Protein AF-A0A166E2S8-F1 (afdb_monomer_lite)

Foldseek 3Di:
DQLDAPVCVVVVLCVVCQPVNDQKDKDKAFALLLLVLVFDPPDPDTDACQQCCNPDRGHDNDNSGNDHDHLVRVVVVQVVSCVQRAWDKDKAEAAQDPDQRPVRCNVRSHHRMIMMMIGHHPCTPDRDDDDPDPDPDDCPDDDDDDQDPLAVPAAPLQVLVVLLVVVCVVVVHPDDDLVRSCPDPVSCSNGNVDSVSNVVSVD

InterPro domains:
  IPR026610 3'-RNA ribose 2'-O-methyltransferase, Hen1 [PTHR21404] (1-171)
  IPR029063 S-adenosyl-L-methionine-dependent methyltransferase superfamily [G3DSA:3.40.50.150] (1-146)

Sequence (203 aa):
IEHLEPDTLPLFAPILLGYYRPRLLLLTTPNYTYNQRFTPPHLPSPSGIPDPTKRTNRMFRHPDHKFEWTEEEWRDWCTSSAKEWGYEVDVGGVGKCVEVDEWGRDEHIGYASQTALFRLTSSPPPFTPPSRPNHSHTLLAHHIHTPHPSSRNPRPAQEILEGVRKQMKLWNVAEMTVQEVWAQHEISILCGGNVVALLDAIH

Radius of gyration: 23.91 Å; chains: 1; bounding box: 60×44×57 Å

pLDDT: mean 91.13, std 9.19, range [55.5, 98.69]

Secondary structure (DSSP, 8-state):
-TTS-TTTHHHHHIIIIIII--SEEEEEEE-GGGGGGGS-TT-SS-SSEE-TT-SSS-EES-TT-S----HHHHHHHHHHHHHHHTEEEEEEEE---SSPPTTS-HHHH--SEEEEEEEE-SSPPP--PPP--------------PPPTTTT-PPPHHHHHHHHHHHHHHHT-S---HHHHHT-HHHHHHTTT-HHHHHHHH-

Structure (mmCIF, N/CA/C/O backbone):
data_AF-A0A166E2S8-F1
#
_entry.id   AF-A0A166E2S8-F1
#
loop_
_atom_site.group_PDB
_atom_site.id
_atom_site.type_symbol
_atom_site.label_atom_id
_atom_site.label_alt_id
_atom_site.label_comp_id
_atom_site.label_asym_id
_atom_site.label_entity_id
_atom_site.label_seq_id
_atom_site.pdbx_PDB_ins_code
_atom_site.Cartn_x
_atom_site.Cartn_y
_atom_site.Cartn_z
_atom_site.occupancy
_atom_site.B_iso_or_equiv
_atom_site.auth_seq_id
_atom_site.auth_comp_id
_atom_site.auth_asym_id
_atom_site.auth_atom_id
_atom_site.pdbx_PDB_model_num
ATOM 1 N N . ILE A 1 1 ? -0.674 1.517 -0.288 1.00 96.94 1 ILE A N 1
ATOM 2 C CA . ILE A 1 1 ? -1.618 2.668 -0.399 1.00 96.94 1 ILE A CA 1
ATOM 3 C C . ILE A 1 1 ? -1.073 3.947 0.268 1.00 96.94 1 ILE A C 1
ATOM 5 O O . ILE A 1 1 ? -1.385 5.041 -0.178 1.00 96.94 1 ILE A O 1
ATOM 9 N N . GLU A 1 2 ? -0.215 3.817 1.276 1.00 97.38 2 GLU A N 1
ATOM 10 C CA . GLU A 1 2 ? 0.468 4.830 2.094 1.00 97.38 2 GLU A CA 1
ATOM 11 C C . GLU A 1 2 ? 1.278 5.907 1.351 1.00 97.38 2 GLU A C 1
ATOM 13 O O . GLU A 1 2 ? 1.586 6.948 1.927 1.00 97.38 2 GLU A O 1
ATOM 18 N N . HIS A 1 3 ? 1.619 5.690 0.080 1.00 97.38 3 HIS A N 1
ATOM 19 C CA . HIS A 1 3 ? 2.341 6.663 -0.751 1.00 97.38 3 HIS A CA 1
ATOM 20 C C . HIS A 1 3 ? 1.415 7.648 -1.480 1.00 97.38 3 HIS A C 1
ATOM 22 O O . HIS A 1 3 ? 1.892 8.562 -2.148 1.00 97.38 3 HIS A O 1
ATOM 28 N N . LEU A 1 4 ? 0.095 7.457 -1.399 1.00 96.62 4 LEU A N 1
ATOM 29 C CA . LEU A 1 4 ? -0.859 8.339 -2.063 1.00 96.62 4 LEU A CA 1
ATOM 30 C C . LEU A 1 4 ? -0.957 9.678 -1.341 1.00 96.62 4 LEU A C 1
ATOM 32 O O . LEU A 1 4 ? -1.144 9.725 -0.126 1.00 96.62 4 LEU A O 1
ATOM 36 N N . GLU A 1 5 ? -0.906 10.759 -2.115 1.00 94.00 5 GLU A N 1
ATOM 37 C CA . GLU A 1 5 ? -1.122 12.105 -1.592 1.00 94.00 5 GLU A CA 1
ATOM 38 C C . GLU A 1 5 ? -2.510 12.240 -0.940 1.00 94.00 5 GLU A C 1
ATOM 40 O O . GLU A 1 5 ? -3.461 11.582 -1.387 1.00 94.00 5 GLU A O 1
ATOM 45 N N . PRO A 1 6 ? -2.674 13.120 0.068 1.00 89.50 6 PRO A N 1
ATOM 46 C CA . PRO A 1 6 ? -3.946 13.314 0.764 1.00 89.50 6 PRO A CA 1
ATOM 47 C C . PRO A 1 6 ? -5.136 13.600 -0.157 1.00 89.50 6 PRO A C 1
ATOM 49 O O . PRO A 1 6 ? -6.221 13.087 0.097 1.00 89.50 6 PRO A O 1
ATOM 52 N N . ASP A 1 7 ? -4.928 14.343 -1.246 1.00 90.75 7 ASP A N 1
ATOM 53 C CA . ASP A 1 7 ? -5.985 14.664 -2.217 1.00 90.75 7 ASP A CA 1
ATOM 54 C C . ASP A 1 7 ? -6.260 13.510 -3.199 1.00 90.75 7 ASP A C 1
ATOM 56 O O . ASP A 1 7 ? -7.309 13.457 -3.839 1.00 90.75 7 ASP A O 1
ATOM 60 N N . THR A 1 8 ? -5.330 12.555 -3.308 1.00 93.50 8 THR A N 1
ATOM 61 C CA . THR A 1 8 ? -5.471 11.367 -4.166 1.00 93.50 8 THR A CA 1
ATOM 62 C C . THR A 1 8 ? -6.148 10.214 -3.430 1.00 93.50 8 THR A C 1
ATOM 64 O O . THR A 1 8 ? -6.924 9.469 -4.029 1.00 93.50 8 THR A O 1
ATOM 67 N N . LEU A 1 9 ? -5.881 10.053 -2.131 1.00 94.25 9 LEU A N 1
ATOM 68 C CA . LEU A 1 9 ? -6.388 8.936 -1.333 1.00 94.25 9 LEU A CA 1
ATOM 69 C C . LEU A 1 9 ? -7.928 8.780 -1.381 1.00 94.25 9 LEU A C 1
ATOM 71 O O . LEU A 1 9 ? -8.382 7.650 -1.582 1.00 94.25 9 LEU A O 1
ATOM 75 N N . PRO A 1 10 ? -8.752 9.848 -1.292 1.00 93.12 10 PRO A N 1
ATOM 76 C CA . PRO A 1 10 ? -10.210 9.737 -1.404 1.00 93.12 10 PRO A CA 1
ATOM 77 C C . PRO A 1 10 ? -10.696 9.184 -2.749 1.00 93.12 10 PRO A C 1
ATOM 79 O O . PRO A 1 10 ? -11.790 8.633 -2.829 1.00 93.12 10 PRO A O 1
ATOM 82 N N . LEU A 1 11 ? -9.890 9.300 -3.810 1.00 93.88 11 LEU A N 1
ATOM 83 C CA . LEU A 1 11 ? -10.225 8.794 -5.142 1.00 93.88 11 LEU A CA 1
ATOM 84 C C . LEU A 1 11 ? -9.924 7.296 -5.296 1.00 93.88 11 LEU A C 1
ATOM 86 O O . LEU A 1 11 ? -10.411 6.668 -6.237 1.00 93.88 11 LEU A O 1
ATOM 90 N N . PHE A 1 12 ? -9.157 6.701 -4.378 1.00 96.06 12 PHE A N 1
ATOM 91 C CA . PHE A 1 12 ? -8.692 5.320 -4.491 1.00 96.06 12 PHE A CA 1
ATOM 92 C C . PHE A 1 12 ? -9.841 4.305 -4.536 1.00 96.06 12 PHE A C 1
ATOM 94 O O . PHE A 1 12 ? -9.923 3.505 -5.470 1.00 96.06 12 PHE A O 1
ATOM 101 N N . ALA A 1 13 ? -10.744 4.343 -3.549 1.00 94.62 13 ALA A N 1
ATOM 102 C CA . ALA A 1 13 ? -11.863 3.405 -3.464 1.00 94.62 13 ALA A CA 1
ATOM 103 C C . ALA A 1 13 ? -12.886 3.591 -4.608 1.00 94.62 13 ALA A C 1
ATOM 105 O O . ALA A 1 13 ? -13.178 2.598 -5.279 1.00 94.62 13 ALA A O 1
ATOM 106 N N . PRO A 1 14 ? -13.354 4.815 -4.939 1.00 91.88 14 PRO A N 1
ATOM 107 C CA . PRO A 1 14 ? -14.247 5.024 -6.081 1.00 91.88 14 PRO A CA 1
ATOM 108 C C . PRO A 1 14 ? -13.678 4.512 -7.410 1.00 91.88 14 PRO A C 1
ATOM 110 O O . PRO A 1 14 ? -14.403 3.923 -8.213 1.00 91.88 14 PRO A O 1
ATOM 113 N N . ILE A 1 15 ? -12.376 4.704 -7.651 1.00 92.44 15 ILE A N 1
ATOM 114 C CA . ILE A 1 15 ? -11.733 4.272 -8.897 1.00 92.44 15 ILE A CA 1
ATOM 115 C C . ILE A 1 15 ? -11.524 2.754 -8.910 1.00 92.44 15 ILE A C 1
ATOM 117 O O . ILE A 1 15 ? -11.941 2.092 -9.861 1.00 92.44 15 ILE A O 1
ATOM 121 N N . LEU A 1 16 ? -10.881 2.175 -7.890 1.00 95.06 16 LEU A N 1
ATOM 122 C CA . LEU A 1 16 ? -10.569 0.744 -7.912 1.00 95.06 16 LEU A CA 1
ATOM 123 C C . LEU A 1 16 ? -11.798 -0.125 -7.643 1.00 95.06 16 LEU A C 1
ATOM 125 O O . LEU A 1 16 ? -12.072 -1.036 -8.420 1.00 95.06 16 LEU A O 1
ATOM 129 N N . LEU A 1 17 ? -12.538 0.139 -6.567 1.00 93.38 17 LEU A N 1
ATOM 130 C CA . LEU A 1 17 ? -13.662 -0.702 -6.148 1.00 93.38 17 LEU A CA 1
ATOM 131 C C . LEU A 1 17 ? -14.937 -0.394 -6.944 1.00 93.38 17 LEU A C 1
ATOM 133 O O . LEU A 1 17 ? -15.680 -1.319 -7.277 1.00 93.38 17 LEU A O 1
ATOM 137 N N . GLY A 1 18 ? -15.164 0.880 -7.278 1.00 90.06 18 GLY A N 1
ATOM 138 C CA . GLY A 1 18 ? -16.320 1.334 -8.053 1.00 90.06 18 GLY A CA 1
ATOM 139 C C . GLY A 1 18 ? -16.157 1.139 -9.562 1.00 90.06 18 GLY A C 1
ATOM 140 O O . GLY A 1 18 ? -16.904 0.365 -10.160 1.00 90.06 18 GLY A O 1
ATOM 141 N N . TYR A 1 19 ? -15.186 1.833 -10.170 1.00 87.25 19 TYR A N 1
ATOM 142 C CA . TYR A 1 19 ? -15.019 1.878 -11.630 1.00 87.25 19 TYR A CA 1
ATOM 143 C C . TYR A 1 19 ? -14.374 0.613 -12.210 1.00 87.25 19 TYR A C 1
ATOM 145 O O . TYR A 1 19 ? -14.958 -0.016 -13.090 1.00 87.25 19 TYR A O 1
ATOM 153 N N . TYR A 1 20 ? -13.183 0.223 -11.740 1.00 92.38 20 TYR A N 1
ATOM 154 C CA . TYR A 1 20 ? -12.518 -0.989 -12.243 1.00 92.38 20 TYR A CA 1
ATOM 155 C C . TYR A 1 20 ? -13.176 -2.273 -11.744 1.00 92.38 20 TYR A C 1
ATOM 157 O O . TYR A 1 20 ? -13.215 -3.267 -12.467 1.00 92.38 20 TYR A O 1
ATOM 165 N N . ARG A 1 21 ? -13.697 -2.236 -10.517 1.00 92.62 21 ARG A N 1
ATOM 166 C CA . ARG A 1 21 ? -14.537 -3.264 -9.903 1.00 92.62 21 ARG A CA 1
ATOM 167 C C . ARG A 1 21 ? -13.976 -4.699 -10.013 1.00 92.62 21 ARG A C 1
ATOM 169 O O . ARG A 1 21 ? -14.657 -5.591 -10.530 1.00 92.62 21 ARG A O 1
ATOM 176 N N . PRO A 1 22 ? -12.726 -4.952 -9.582 1.00 96.06 22 PRO A N 1
ATOM 177 C CA . PRO A 1 22 ? -12.121 -6.273 -9.700 1.00 96.06 22 PRO A CA 1
ATOM 178 C C . PRO A 1 22 ? -12.857 -7.307 -8.837 1.00 96.06 22 PRO A C 1
ATOM 180 O O . PRO A 1 22 ? -13.388 -6.995 -7.779 1.00 96.06 22 PRO A O 1
ATOM 183 N N . ARG A 1 23 ? -12.828 -8.586 -9.238 1.00 96.19 23 ARG A N 1
ATOM 184 C CA . ARG A 1 23 ? -13.394 -9.675 -8.414 1.00 96.19 23 ARG A CA 1
ATOM 185 C C . ARG A 1 23 ? -12.710 -9.798 -7.051 1.00 96.19 23 ARG A C 1
ATOM 187 O O . ARG A 1 23 ? -13.364 -10.152 -6.075 1.00 96.19 23 ARG A O 1
ATOM 194 N N . LEU A 1 24 ? -11.402 -9.550 -7.016 1.00 97.62 24 LEU A N 1
ATOM 195 C CA . LEU A 1 24 ? -10.556 -9.599 -5.830 1.00 97.62 24 LEU A CA 1
ATOM 196 C C . LEU A 1 24 ? -9.600 -8.405 -5.850 1.00 97.62 24 LEU A C 1
ATOM 198 O O . LEU A 1 24 ? -9.026 -8.103 -6.896 1.00 97.62 24 LEU A O 1
ATOM 202 N N . LEU A 1 25 ? -9.384 -7.780 -4.697 1.00 98.31 25 LEU A N 1
ATOM 203 C CA . LEU A 1 25 ? -8.337 -6.779 -4.495 1.00 98.31 25 LEU A CA 1
ATOM 204 C C . LEU A 1 25 ? -7.632 -7.067 -3.171 1.00 98.31 25 LEU A C 1
ATOM 206 O O . LEU A 1 25 ? -8.261 -7.044 -2.116 1.00 98.31 25 LEU A O 1
ATOM 210 N N . LEU A 1 26 ? -6.330 -7.336 -3.233 1.00 98.44 26 LEU A N 1
ATOM 211 C CA . LEU A 1 26 ? -5.480 -7.453 -2.053 1.00 98.44 26 LEU A CA 1
ATOM 212 C C . LEU A 1 26 ? -4.725 -6.142 -1.864 1.00 98.44 26 LEU A C 1
ATOM 214 O O . LEU A 1 26 ? -3.993 -5.713 -2.756 1.00 98.44 26 LEU A O 1
ATOM 218 N N . LEU A 1 27 ? -4.892 -5.529 -0.700 1.00 98.31 27 LEU A N 1
ATOM 219 C CA . LEU A 1 27 ? -4.162 -4.336 -0.302 1.00 98.31 27 LEU A CA 1
ATOM 220 C C . LEU A 1 27 ? -3.248 -4.641 0.871 1.00 98.31 27 LEU A C 1
ATOM 222 O O . LEU A 1 27 ? -3.571 -5.459 1.735 1.00 98.31 27 LEU A O 1
ATOM 226 N N . THR A 1 28 ? -2.131 -3.927 0.908 1.00 98.31 28 THR A N 1
ATOM 227 C CA . THR A 1 28 ? -1.218 -3.900 2.041 1.00 98.31 28 THR A CA 1
ATOM 228 C C . THR A 1 28 ? -0.884 -2.457 2.407 1.00 98.31 28 THR A C 1
ATOM 230 O O . THR A 1 28 ? -0.931 -1.553 1.563 1.00 98.31 28 THR A O 1
ATOM 233 N N . THR A 1 29 ? -0.588 -2.244 3.686 1.00 98.19 29 THR A N 1
ATOM 234 C CA . THR A 1 29 ? -0.085 -0.976 4.227 1.00 98.19 29 THR A CA 1
ATOM 235 C C . THR A 1 29 ? 0.707 -1.251 5.511 1.00 98.19 29 THR A C 1
ATOM 237 O O . THR A 1 29 ? 0.420 -2.237 6.200 1.00 98.19 29 THR A O 1
ATOM 240 N N . PRO A 1 30 ? 1.702 -0.430 5.883 1.00 97.69 30 PRO A N 1
ATOM 241 C CA . PRO A 1 30 ? 2.340 -0.522 7.193 1.00 97.69 30 PRO A CA 1
ATOM 242 C C . PRO A 1 30 ? 1.330 -0.395 8.347 1.00 97.69 30 PRO A C 1
ATOM 244 O O . PRO A 1 30 ? 0.329 0.315 8.235 1.00 97.69 30 PRO A O 1
ATOM 247 N N . ASN A 1 31 ? 1.598 -1.079 9.463 1.00 97.19 31 ASN A N 1
ATOM 248 C CA . ASN A 1 31 ? 0.871 -0.884 10.720 1.00 97.19 31 ASN A CA 1
ATOM 249 C C . ASN A 1 31 ? 1.596 0.133 11.602 1.00 97.19 31 ASN A C 1
ATOM 251 O O . ASN A 1 31 ? 2.652 -0.184 12.151 1.00 97.19 31 ASN A O 1
ATOM 255 N N . TYR A 1 32 ? 1.024 1.317 11.796 1.00 96.12 32 TYR A N 1
ATOM 256 C CA . TYR A 1 32 ? 1.629 2.338 12.650 1.00 96.12 32 TYR A CA 1
ATOM 257 C C . TYR A 1 32 ? 1.851 1.848 14.089 1.00 96.12 32 TYR A C 1
ATOM 259 O O . TYR A 1 32 ? 2.898 2.114 14.677 1.00 96.12 32 TYR A O 1
ATOM 267 N N . THR A 1 33 ? 0.915 1.071 14.649 1.00 94.19 33 THR A N 1
ATOM 268 C CA . THR A 1 33 ? 1.021 0.546 16.022 1.00 94.19 33 THR A CA 1
ATOM 269 C C . THR A 1 33 ? 2.274 -0.311 16.196 1.00 94.19 33 THR A C 1
ATOM 271 O O . THR A 1 33 ? 2.933 -0.262 17.233 1.00 94.19 33 THR A O 1
ATOM 274 N N . TYR A 1 34 ? 2.676 -1.031 15.147 1.00 94.19 34 TYR A N 1
ATOM 275 C CA . TYR A 1 34 ? 3.854 -1.888 15.191 1.00 94.19 34 TYR A CA 1
ATOM 276 C C . TYR A 1 34 ? 5.180 -1.119 15.226 1.00 94.19 34 TYR A C 1
ATOM 278 O O . TYR A 1 34 ? 6.192 -1.677 15.645 1.00 94.19 34 TYR A O 1
ATOM 286 N N . ASN A 1 35 ? 5.195 0.178 14.896 1.00 92.62 35 ASN A N 1
ATOM 287 C CA . ASN A 1 35 ? 6.410 1.001 14.969 1.00 92.62 35 ASN A CA 1
ATOM 288 C C . ASN A 1 35 ? 7.013 1.019 16.378 1.00 92.62 35 ASN A C 1
ATOM 290 O O . ASN A 1 35 ? 8.226 1.141 16.520 1.00 92.62 35 ASN A O 1
ATOM 294 N N . GLN A 1 36 ? 6.186 0.817 17.408 1.00 90.38 36 GLN A N 1
ATOM 295 C CA . GLN A 1 36 ? 6.620 0.716 18.799 1.00 90.38 36 GLN A CA 1
ATOM 296 C C . GLN A 1 36 ? 7.708 -0.349 19.013 1.00 90.38 36 GLN A C 1
ATOM 298 O O . GLN A 1 36 ? 8.578 -0.155 19.859 1.00 90.38 36 GLN A O 1
ATOM 303 N N . ARG A 1 37 ? 7.748 -1.428 18.214 1.00 89.25 37 ARG A N 1
ATOM 304 C CA . ARG A 1 37 ? 8.827 -2.436 18.279 1.00 89.25 37 ARG A CA 1
ATOM 305 C C . ARG A 1 37 ? 10.216 -1.871 18.009 1.00 89.25 37 ARG A C 1
ATOM 307 O O . ARG A 1 37 ? 11.193 -2.418 18.500 1.00 89.25 37 ARG A O 1
ATOM 314 N N . PHE A 1 38 ? 10.308 -0.786 17.251 1.00 86.06 38 PHE A N 1
ATOM 315 C CA . PHE A 1 38 ? 11.576 -0.153 16.891 1.00 86.06 38 PHE A CA 1
ATOM 316 C C . PHE A 1 38 ? 11.941 1.015 17.817 1.00 86.06 38 PHE A C 1
ATOM 318 O O . PHE A 1 38 ? 12.941 1.702 17.592 1.00 86.06 38 PHE A O 1
ATOM 325 N N . THR A 1 39 ? 11.130 1.264 18.849 1.00 84.00 39 THR A N 1
ATOM 326 C CA . THR A 1 39 ? 11.297 2.396 19.759 1.00 84.00 39 THR A CA 1
ATOM 327 C C . THR A 1 39 ? 11.146 1.941 21.212 1.00 84.00 39 THR A C 1
ATOM 329 O O . THR A 1 39 ? 10.039 1.594 21.644 1.00 84.00 39 THR A O 1
ATOM 332 N N . PRO A 1 40 ? 12.233 1.983 21.999 1.00 84.50 40 PRO A N 1
ATOM 333 C CA . PRO A 1 40 ? 12.156 1.862 23.447 1.00 84.50 40 PRO A CA 1
ATOM 334 C C . PRO A 1 40 ? 11.168 2.878 24.054 1.00 84.50 40 PRO A C 1
ATOM 336 O O . PRO A 1 40 ? 11.179 4.053 23.665 1.00 84.50 40 PRO A O 1
ATOM 339 N N . PRO A 1 41 ? 10.320 2.471 25.014 1.00 77.12 41 PRO A N 1
ATOM 340 C CA . PRO A 1 41 ? 9.481 3.398 25.751 1.00 77.12 41 PRO A CA 1
ATOM 341 C C . PRO A 1 41 ? 10.354 4.379 26.546 1.00 77.12 41 PRO A C 1
ATOM 343 O O . PRO A 1 41 ? 11.441 4.041 27.010 1.00 77.12 41 PRO A O 1
ATOM 346 N N . HIS A 1 42 ? 9.857 5.608 26.704 1.00 75.25 42 HIS A N 1
ATOM 347 C CA . HIS A 1 42 ? 10.502 6.708 27.443 1.00 75.25 42 HIS A CA 1
ATOM 348 C C . HIS A 1 42 ? 11.727 7.360 26.787 1.00 75.25 42 HIS A C 1
ATOM 350 O O . HIS A 1 42 ? 12.402 8.165 27.432 1.00 75.25 42 HIS A O 1
ATOM 356 N N . LEU A 1 43 ? 11.998 7.099 25.505 1.00 74.69 43 LEU A N 1
ATOM 357 C CA . LEU A 1 43 ? 12.949 7.928 24.766 1.00 74.69 43 LEU A CA 1
ATOM 358 C C . LEU A 1 43 ? 12.449 9.385 24.697 1.00 74.69 43 LEU A C 1
ATOM 360 O O . LEU A 1 43 ? 11.296 9.609 24.323 1.00 74.69 43 LEU A O 1
ATOM 364 N N . PRO A 1 44 ? 13.300 10.383 25.014 1.00 67.75 44 PRO A N 1
ATOM 365 C CA . PRO A 1 44 ? 12.917 11.796 24.966 1.00 67.75 44 PRO A CA 1
ATOM 366 C C . PRO A 1 44 ? 12.573 12.265 23.546 1.00 67.75 44 PRO A C 1
ATOM 368 O O . PRO A 1 44 ? 11.784 13.192 23.386 1.00 67.75 44 PRO A O 1
ATOM 371 N N . SER A 1 45 ? 13.117 11.588 22.530 1.00 67.44 45 SER A N 1
ATOM 372 C CA . SER A 1 45 ? 12.752 11.757 21.125 1.00 67.44 45 SER A CA 1
ATOM 373 C C . SER A 1 45 ? 12.406 10.389 20.531 1.00 67.44 45 SER A C 1
ATOM 375 O O . SER A 1 45 ? 13.282 9.518 20.507 1.00 67.44 45 SER A O 1
ATOM 377 N N . PRO A 1 46 ? 11.167 10.162 20.063 1.00 70.12 46 PRO A N 1
ATOM 378 C CA . PRO A 1 46 ? 10.804 8.905 19.420 1.00 70.12 46 PRO A CA 1
ATOM 379 C C . PRO A 1 46 ? 11.631 8.698 18.141 1.00 70.12 46 PRO A C 1
ATOM 381 O O . PRO A 1 46 ? 11.886 9.644 17.395 1.00 70.12 46 PRO A O 1
ATOM 384 N N . SER A 1 47 ? 12.078 7.464 17.898 1.00 79.69 47 SER A N 1
ATOM 385 C CA . SER A 1 47 ? 12.795 7.097 16.673 1.00 79.69 47 SER A CA 1
ATOM 386 C C . SER A 1 47 ? 11.846 7.073 15.465 1.00 79.69 47 SER A C 1
ATOM 388 O O . SER A 1 47 ? 10.655 6.803 15.607 1.00 79.69 47 SER A O 1
ATOM 390 N N . GLY A 1 48 ? 12.372 7.362 14.271 1.00 89.12 48 GLY A N 1
ATOM 391 C CA . GLY A 1 48 ? 11.627 7.334 13.006 1.00 89.12 48 GLY A CA 1
ATOM 392 C C . GLY A 1 48 ? 11.702 8.649 12.230 1.00 89.12 48 GLY A C 1
ATOM 393 O O . GLY A 1 48 ? 12.516 9.523 12.532 1.00 89.12 48 GLY A O 1
ATOM 394 N N . ILE A 1 49 ? 10.842 8.789 11.224 1.00 93.56 49 ILE A N 1
ATOM 395 C CA . ILE A 1 49 ? 10.732 9.984 10.384 1.00 93.56 49 ILE A CA 1
ATOM 396 C C . ILE A 1 49 ? 9.477 10.762 10.787 1.00 93.56 49 ILE A C 1
ATOM 398 O O . ILE A 1 49 ? 8.395 10.185 10.720 1.00 93.56 49 ILE A O 1
ATOM 402 N N . PRO A 1 50 ? 9.562 12.042 11.192 1.00 94.31 50 PRO A N 1
ATOM 403 C CA . PRO A 1 50 ? 8.364 12.836 11.458 1.00 94.31 50 PRO A CA 1
ATOM 404 C C . PRO A 1 50 ? 7.444 12.837 10.237 1.00 94.31 50 PRO A C 1
ATOM 406 O O . PRO A 1 50 ? 7.949 12.960 9.121 1.00 94.31 50 PRO A O 1
ATOM 409 N N . ASP A 1 51 ? 6.131 12.718 10.453 1.00 94.69 51 ASP A N 1
ATOM 410 C CA . ASP A 1 51 ? 5.112 12.755 9.396 1.00 94.69 51 ASP A CA 1
ATOM 411 C C . ASP A 1 51 ? 5.446 13.829 8.334 1.00 94.69 51 ASP A C 1
ATOM 413 O O . ASP A 1 51 ? 5.346 15.030 8.623 1.00 94.69 51 ASP A O 1
ATOM 417 N N . PRO A 1 52 ? 5.834 13.424 7.105 1.00 93.06 52 PRO A N 1
ATOM 418 C CA . PRO A 1 52 ? 6.258 14.354 6.061 1.00 93.06 52 PRO A CA 1
ATOM 419 C C . PRO A 1 52 ? 5.168 15.356 5.670 1.00 93.06 52 PRO A C 1
ATOM 421 O O . PRO A 1 52 ? 5.471 16.455 5.204 1.00 93.06 52 PRO A O 1
ATOM 424 N N . THR A 1 53 ? 3.898 15.001 5.892 1.00 92.75 53 THR A N 1
ATOM 425 C CA . THR A 1 53 ? 2.740 15.861 5.614 1.00 92.75 53 THR A CA 1
ATOM 426 C C . THR A 1 53 ? 2.441 16.843 6.745 1.00 92.75 53 THR A C 1
ATOM 428 O O . THR A 1 53 ? 1.673 17.785 6.548 1.00 92.75 53 THR A O 1
ATOM 431 N N . LYS A 1 54 ? 3.044 16.644 7.929 1.00 93.75 54 LYS A N 1
ATOM 432 C CA . LYS A 1 54 ? 2.832 17.433 9.156 1.00 93.75 54 LYS A CA 1
ATOM 433 C C . LYS A 1 54 ? 1.377 17.459 9.641 1.00 93.75 54 LYS A C 1
ATOM 435 O O . LYS A 1 54 ? 0.990 18.355 10.389 1.00 93.75 54 LYS A O 1
ATOM 440 N N . ARG A 1 55 ? 0.555 16.497 9.210 1.00 92.00 55 ARG A N 1
ATOM 441 C CA . ARG A 1 55 ? -0.852 16.369 9.628 1.00 92.00 55 ARG A CA 1
ATOM 442 C C . ARG A 1 55 ? -0.975 15.759 11.016 1.00 92.00 55 ARG A C 1
ATOM 444 O O . ARG A 1 55 ? -1.966 15.977 11.707 1.00 92.00 55 ARG A O 1
ATOM 451 N N . THR A 1 56 ? 0.024 14.982 11.407 1.00 93.25 56 THR A N 1
ATOM 452 C CA . THR A 1 56 ? 0.116 14.320 12.699 1.00 93.25 56 THR A CA 1
ATOM 453 C C . THR A 1 56 ? 1.486 14.573 13.325 1.00 93.25 56 THR A C 1
ATOM 455 O O . THR A 1 56 ? 2.436 14.959 12.650 1.00 93.25 56 THR A O 1
ATOM 458 N N . ASN A 1 57 ? 1.607 14.301 14.624 1.00 91.94 57 ASN A N 1
ATOM 459 C CA . ASN A 1 57 ? 2.896 14.277 15.324 1.00 91.94 57 ASN A CA 1
ATOM 460 C C . ASN A 1 57 ? 3.496 12.856 15.358 1.00 91.94 57 ASN A C 1
ATOM 462 O O . ASN A 1 57 ? 4.209 12.504 16.296 1.00 91.94 57 ASN A O 1
ATOM 466 N N . ARG A 1 58 ? 3.127 12.000 14.395 1.00 92.75 58 ARG A N 1
ATOM 467 C CA . ARG A 1 58 ? 3.547 10.596 14.334 1.00 92.75 58 ARG A CA 1
ATOM 468 C C . ARG A 1 58 ? 4.950 10.458 13.746 1.00 92.75 58 ARG A C 1
ATOM 470 O O . ARG A 1 58 ? 5.391 11.297 12.960 1.00 92.75 58 ARG A O 1
ATOM 477 N N . MET A 1 59 ? 5.610 9.356 14.101 1.00 93.25 59 MET A N 1
ATOM 478 C CA . MET A 1 59 ? 6.904 8.957 13.546 1.00 93.25 59 MET A CA 1
ATOM 479 C C . MET A 1 59 ? 6.724 7.756 12.612 1.00 93.25 59 MET A C 1
ATOM 481 O O . MET A 1 59 ? 6.381 6.657 13.050 1.00 93.25 59 MET A O 1
ATOM 485 N N . PHE A 1 60 ? 6.930 7.982 11.321 1.00 94.94 60 PHE A N 1
ATOM 486 C CA . PHE A 1 60 ? 6.804 6.999 10.251 1.00 94.94 60 PHE A CA 1
ATOM 487 C C . PHE A 1 60 ? 8.090 6.192 10.061 1.00 94.94 60 PHE A C 1
ATOM 489 O O . PHE A 1 60 ? 9.183 6.601 10.462 1.00 94.94 60 PHE A O 1
ATOM 496 N N . ARG A 1 61 ? 7.964 5.040 9.401 1.00 92.19 61 ARG A N 1
ATOM 497 C CA . ARG A 1 61 ? 9.085 4.163 9.035 1.00 92.19 61 ARG A CA 1
ATOM 498 C C . ARG A 1 61 ? 9.873 4.675 7.837 1.00 92.19 61 ARG A C 1
ATOM 500 O O . ARG A 1 61 ? 11.031 4.302 7.675 1.00 92.19 61 ARG A O 1
ATOM 507 N N . HIS A 1 62 ? 9.244 5.476 6.978 1.00 93.62 62 HIS A N 1
ATOM 508 C CA . HIS A 1 62 ? 9.817 5.878 5.698 1.00 93.62 62 HIS A CA 1
ATOM 509 C C . HIS A 1 62 ? 9.468 7.335 5.350 1.00 93.62 62 HIS A C 1
ATOM 511 O O . HIS A 1 62 ? 8.322 7.746 5.541 1.00 93.62 62 HIS A O 1
ATOM 517 N N . PRO A 1 63 ? 10.413 8.121 4.795 1.00 95.12 63 PRO A N 1
ATOM 518 C CA . PRO A 1 63 ? 10.190 9.536 4.477 1.00 95.12 63 PRO A CA 1
ATOM 519 C C . PRO A 1 63 ? 9.230 9.785 3.310 1.00 95.12 63 PRO A C 1
ATOM 521 O O . PRO A 1 63 ? 8.772 10.907 3.129 1.00 95.12 63 PRO A O 1
ATOM 524 N N . ASP A 1 64 ? 8.928 8.763 2.511 1.00 95.62 64 ASP A N 1
ATOM 525 C CA . ASP A 1 64 ? 7.983 8.879 1.394 1.00 95.62 64 ASP A CA 1
ATOM 526 C C . ASP A 1 64 ? 6.540 8.468 1.753 1.00 95.62 64 ASP A C 1
ATOM 528 O O . ASP A 1 64 ? 5.629 8.602 0.935 1.00 95.62 64 ASP A O 1
ATOM 532 N N . HIS A 1 65 ? 6.282 8.004 2.978 1.00 97.50 65 HIS A N 1
ATOM 533 C CA . HIS A 1 65 ? 4.908 7.743 3.406 1.00 97.50 65 HIS A CA 1
ATOM 534 C C . HIS A 1 65 ? 4.155 9.060 3.619 1.00 97.50 65 HIS A C 1
ATOM 536 O O . HIS A 1 65 ? 4.670 10.002 4.222 1.00 97.50 65 HIS A O 1
ATOM 542 N N . LYS A 1 66 ? 2.917 9.121 3.128 1.00 97.19 66 LYS A N 1
ATOM 543 C CA . LYS A 1 66 ? 2.006 10.263 3.300 1.00 97.19 66 LYS A CA 1
ATOM 544 C C . LYS A 1 66 ? 1.077 10.072 4.502 1.00 97.19 66 LYS A C 1
ATOM 546 O O . LYS A 1 66 ? 0.506 11.034 5.006 1.00 97.19 66 LYS A O 1
ATOM 551 N N . PHE A 1 67 ? 0.926 8.831 4.958 1.00 97.00 67 PHE A N 1
ATOM 552 C CA . PHE A 1 67 ? 0.244 8.448 6.189 1.00 97.00 67 PHE A CA 1
ATOM 553 C C . PHE A 1 67 ? 0.704 7.051 6.620 1.00 97.00 67 PHE A C 1
ATOM 555 O O . PHE A 1 67 ? 1.100 6.236 5.791 1.00 97.00 67 PHE A O 1
ATOM 562 N N . GLU A 1 68 ? 0.587 6.744 7.909 1.00 97.19 68 GLU A N 1
ATOM 563 C CA . GLU A 1 68 ? 0.661 5.378 8.427 1.00 97.19 68 GLU A CA 1
ATOM 564 C C . GLU A 1 68 ? -0.528 5.150 9.360 1.00 97.19 68 GLU A C 1
ATOM 566 O O . GLU A 1 68 ? -0.689 5.861 10.359 1.00 97.19 68 GLU A O 1
ATOM 571 N N . TRP A 1 69 ? -1.376 4.183 9.006 1.00 97.38 69 TRP A N 1
ATOM 572 C CA . TRP A 1 69 ? -2.598 3.883 9.745 1.00 97.38 69 TRP A CA 1
ATOM 573 C C . TRP A 1 69 ? -2.357 2.920 10.901 1.00 97.38 69 TRP A C 1
ATOM 575 O O . TRP A 1 69 ? -1.565 1.981 10.786 1.00 97.38 69 TRP A O 1
ATOM 585 N N . THR A 1 70 ? -3.072 3.132 12.004 1.00 96.38 70 THR A N 1
ATOM 586 C CA . THR A 1 70 ? -3.244 2.119 13.055 1.00 96.38 70 THR A CA 1
ATOM 587 C C . THR A 1 70 ? -4.105 0.958 12.547 1.00 96.38 70 THR A C 1
ATOM 589 O O . THR A 1 70 ? -4.679 1.022 11.456 1.00 96.38 70 THR A O 1
ATOM 592 N N . GLU A 1 71 ? -4.215 -0.109 13.341 1.00 95.12 71 GLU A N 1
ATOM 593 C CA . GLU A 1 71 ? -5.127 -1.217 13.026 1.00 95.12 71 GLU A CA 1
ATOM 594 C C . GLU A 1 71 ? -6.593 -0.776 12.943 1.00 95.12 71 GLU A C 1
ATOM 596 O O . GLU A 1 71 ? -7.324 -1.201 12.049 1.00 95.12 71 GLU A O 1
ATOM 601 N N . GLU A 1 72 ? -7.007 0.113 13.843 1.00 96.06 72 GLU A N 1
ATOM 602 C CA . GLU A 1 72 ? -8.360 0.667 13.873 1.00 96.06 72 GLU A CA 1
ATOM 603 C C . GLU A 1 72 ? -8.643 1.514 12.627 1.00 96.06 72 GLU A C 1
ATOM 605 O O . GLU A 1 72 ? -9.588 1.232 11.896 1.00 96.06 72 GLU A O 1
ATOM 610 N N . GLU A 1 73 ? -7.764 2.471 12.305 1.00 97.56 73 GLU A N 1
ATOM 611 C CA . GLU A 1 73 ? -7.915 3.339 11.129 1.00 97.56 73 GLU A CA 1
ATOM 612 C C . GLU A 1 73 ? -7.971 2.531 9.823 1.00 97.56 73 GLU A C 1
ATOM 614 O O . GLU A 1 73 ? -8.776 2.818 8.933 1.00 97.56 73 GLU A O 1
ATOM 619 N N . TRP A 1 74 ? -7.137 1.492 9.713 1.00 97.81 74 TRP A N 1
ATOM 620 C CA . TRP A 1 74 ? -7.133 0.599 8.559 1.00 97.81 74 TRP A CA 1
ATOM 621 C C . TRP A 1 74 ? -8.425 -0.207 8.446 1.00 97.81 74 TRP A C 1
ATOM 623 O O . TRP A 1 74 ? -9.006 -0.301 7.361 1.00 97.81 74 TRP A O 1
ATOM 633 N N . ARG A 1 75 ? -8.889 -0.783 9.560 1.00 97.88 75 ARG A N 1
ATOM 634 C CA . ARG A 1 75 ? -10.125 -1.567 9.614 1.00 97.88 75 ARG A CA 1
ATOM 635 C C . ARG A 1 75 ? -11.335 -0.708 9.266 1.00 97.88 75 ARG A C 1
ATOM 637 O O . ARG A 1 75 ? -12.169 -1.141 8.469 1.00 97.88 75 ARG A O 1
ATOM 644 N N . ASP A 1 76 ? -11.407 0.505 9.793 1.00 98.38 76 ASP A N 1
ATOM 645 C CA . ASP A 1 76 ? -12.500 1.439 9.530 1.00 98.38 76 ASP A CA 1
ATOM 646 C C . ASP A 1 76 ? -12.530 1.865 8.062 1.00 98.38 76 ASP A C 1
ATOM 648 O O . ASP A 1 76 ? -13.575 1.792 7.407 1.00 98.38 76 ASP A O 1
ATOM 652 N N . TRP A 1 77 ? -11.377 2.232 7.494 1.00 98.19 77 TRP A N 1
ATOM 653 C CA . TRP A 1 77 ? -11.284 2.574 6.075 1.00 98.19 77 TRP A CA 1
ATOM 654 C C . TRP A 1 77 ? -11.657 1.389 5.172 1.00 98.19 77 TRP A C 1
ATOM 656 O O . TRP A 1 77 ? -12.410 1.548 4.207 1.00 98.19 77 TRP A O 1
ATOM 666 N N . CYS A 1 78 ? -11.184 0.182 5.496 1.00 98.50 78 CYS A N 1
ATOM 667 C CA . CYS A 1 78 ? -11.487 -1.015 4.717 1.00 98.50 78 CYS A CA 1
ATOM 668 C C . CYS A 1 78 ? -12.972 -1.372 4.754 1.00 98.50 78 CYS A C 1
ATOM 670 O O . CYS A 1 78 ? -13.579 -1.615 3.712 1.00 98.50 78 CYS A O 1
ATOM 672 N N . THR A 1 79 ? -13.562 -1.410 5.947 1.00 98.25 79 THR A N 1
ATOM 673 C CA . THR A 1 79 ? -14.957 -1.826 6.142 1.00 98.25 79 THR A CA 1
ATOM 674 C C . THR A 1 79 ? -15.938 -0.818 5.553 1.00 98.25 79 THR A C 1
ATOM 676 O O . THR A 1 79 ? -16.903 -1.222 4.901 1.00 98.25 79 THR A O 1
ATOM 679 N N . SER A 1 80 ? -15.671 0.483 5.701 1.00 97.25 80 SER A N 1
ATOM 680 C CA . SER A 1 80 ? -16.467 1.539 5.064 1.00 97.25 80 SER A CA 1
ATOM 681 C C . SER A 1 80 ? -16.400 1.459 3.537 1.00 97.25 80 SER A C 1
ATOM 683 O O . SER A 1 80 ? -17.447 1.393 2.893 1.00 97.25 80 SER A O 1
ATOM 685 N N . SER A 1 81 ? -15.195 1.345 2.967 1.00 96.50 81 SER A N 1
ATOM 686 C CA . SER A 1 81 ? -14.994 1.204 1.518 1.00 96.50 81 SER A CA 1
ATOM 687 C C . SER A 1 81 ? -15.663 -0.058 0.965 1.00 96.50 81 SER A C 1
ATOM 689 O O . SER A 1 81 ? -16.310 -0.023 -0.081 1.00 96.50 81 SER A O 1
ATOM 691 N N . ALA A 1 82 ? -15.543 -1.186 1.669 1.00 96.88 82 ALA A N 1
ATOM 692 C CA . ALA A 1 82 ? -16.154 -2.440 1.249 1.00 96.88 82 ALA A CA 1
ATOM 693 C C . ALA A 1 82 ? -17.685 -2.328 1.219 1.00 96.88 82 ALA A C 1
ATOM 695 O O . ALA A 1 82 ? -18.315 -2.656 0.212 1.00 96.88 82 ALA A O 1
ATOM 696 N N . LYS A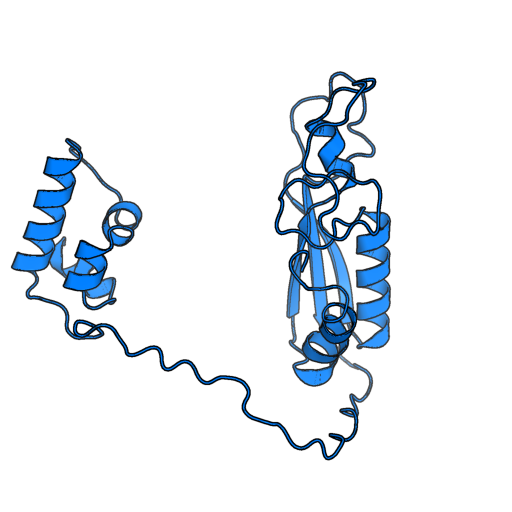 1 83 ? -18.274 -1.776 2.286 1.00 95.06 83 LYS A N 1
ATOM 697 C CA . LYS A 1 83 ? -19.717 -1.546 2.391 1.00 95.06 83 LYS A CA 1
ATOM 698 C C . LYS A 1 83 ? -20.236 -0.617 1.294 1.00 95.06 83 LYS A C 1
ATOM 700 O O . LYS A 1 83 ? -21.269 -0.910 0.699 1.00 95.06 83 LYS A O 1
ATOM 705 N N . GLU A 1 84 ? -19.542 0.487 1.034 1.00 94.19 84 GLU A N 1
ATOM 706 C CA . GLU A 1 84 ? -19.954 1.483 0.038 1.00 94.19 84 GLU A CA 1
ATOM 707 C C . GLU A 1 84 ? -19.958 0.909 -1.386 1.00 94.19 84 GLU A C 1
ATOM 709 O O . GLU A 1 84 ? -20.896 1.139 -2.149 1.00 94.19 84 GLU A O 1
ATOM 714 N N . TRP A 1 85 ? -18.946 0.106 -1.730 1.00 93.75 85 TRP A N 1
ATOM 715 C CA . TRP A 1 85 ? -18.730 -0.355 -3.105 1.00 93.75 85 TRP A CA 1
ATOM 716 C C . TRP A 1 85 ? -19.158 -1.809 -3.366 1.00 93.75 85 TRP A C 1
ATOM 718 O O . TRP A 1 85 ? -18.964 -2.317 -4.471 1.00 93.75 85 TRP A O 1
ATOM 728 N N . GLY A 1 86 ? -19.784 -2.476 -2.390 1.00 95.44 86 GLY A N 1
ATOM 729 C CA . GLY A 1 86 ? -20.345 -3.825 -2.536 1.00 95.44 86 GLY A CA 1
ATOM 730 C C . GLY A 1 86 ? -19.319 -4.950 -2.492 1.00 95.44 86 GLY A C 1
ATOM 731 O O . GLY A 1 86 ? -19.396 -5.891 -3.287 1.00 95.44 86 GLY A O 1
ATOM 732 N N . TYR A 1 87 ? -18.370 -4.857 -1.572 1.00 97.62 87 TYR A N 1
ATOM 733 C CA . TYR A 1 87 ? -17.383 -5.890 -1.295 1.00 97.62 87 TYR A CA 1
ATOM 734 C C . TYR A 1 87 ? -17.573 -6.446 0.113 1.00 97.62 87 TYR A C 1
ATOM 736 O O . TYR A 1 87 ? -18.007 -5.751 1.028 1.00 97.62 87 TYR A O 1
ATOM 744 N N . GLU A 1 88 ? -17.180 -7.698 0.285 1.00 98.00 88 GLU A N 1
ATOM 745 C CA . GLU A 1 88 ? -16.757 -8.225 1.579 1.00 98.00 88 GLU A CA 1
ATOM 746 C C . GLU A 1 88 ? -15.264 -7.948 1.748 1.00 98.00 88 GLU A C 1
ATOM 748 O O . GLU A 1 88 ? -14.529 -7.916 0.757 1.00 98.00 88 GLU A O 1
ATOM 753 N N . VAL A 1 89 ? -14.797 -7.753 2.981 1.00 98.50 89 VAL A N 1
ATOM 754 C CA . VAL A 1 89 ? -13.377 -7.519 3.253 1.00 98.50 89 VAL A CA 1
ATOM 755 C C . VAL A 1 89 ? -12.891 -8.341 4.438 1.00 98.50 89 VAL A C 1
ATOM 757 O O . VAL A 1 89 ? -13.455 -8.268 5.526 1.00 98.50 89 VAL A O 1
ATOM 760 N N . ASP A 1 90 ? -11.803 -9.078 4.224 1.00 98.44 90 ASP A N 1
ATOM 761 C CA . ASP A 1 90 ? -11.062 -9.752 5.289 1.00 98.44 90 ASP A CA 1
ATOM 762 C C . ASP A 1 90 ? -9.826 -8.926 5.638 1.00 98.44 90 ASP A C 1
ATOM 764 O O . ASP A 1 90 ? -8.906 -8.807 4.825 1.00 98.44 90 ASP A O 1
ATOM 768 N N . VAL A 1 91 ? -9.798 -8.362 6.846 1.00 98.19 91 VAL A N 1
ATOM 769 C CA . VAL A 1 91 ? -8.653 -7.600 7.366 1.00 98.19 91 VAL A CA 1
ATOM 770 C C . VAL A 1 91 ? -7.738 -8.529 8.160 1.00 98.19 91 VAL A C 1
ATOM 772 O O . VAL A 1 91 ? -8.195 -9.251 9.047 1.00 98.19 91 VAL A O 1
ATOM 775 N N . GLY A 1 92 ? -6.443 -8.487 7.866 1.00 96.44 92 GLY A N 1
ATOM 776 C CA . GLY A 1 92 ? -5.420 -9.286 8.531 1.00 96.44 92 GLY A CA 1
ATOM 777 C C . GLY A 1 92 ? -4.062 -8.595 8.522 1.00 96.44 92 GLY A C 1
ATOM 778 O O . GLY A 1 92 ? -3.966 -7.368 8.484 1.00 96.44 92 GLY A O 1
ATOM 779 N N . GLY A 1 93 ? -2.991 -9.383 8.550 1.00 97.06 93 GLY A N 1
ATOM 780 C CA . GLY A 1 93 ? -1.640 -8.851 8.468 1.00 97.06 93 GLY A CA 1
ATOM 781 C C . GLY A 1 93 ? -0.568 -9.923 8.313 1.00 97.06 93 GLY A C 1
ATOM 782 O O . GLY A 1 93 ? -0.846 -11.123 8.350 1.00 97.06 93 GLY A O 1
ATOM 783 N N . VAL A 1 94 ? 0.672 -9.471 8.137 1.00 97.00 94 VAL A N 1
ATOM 784 C CA . VAL A 1 94 ? 1.880 -10.299 8.040 1.00 97.00 94 VAL A CA 1
ATOM 785 C C . VAL A 1 94 ? 2.999 -9.730 8.914 1.00 97.00 94 VAL A C 1
ATOM 787 O O . VAL A 1 94 ? 3.053 -8.530 9.182 1.00 97.00 94 VAL A O 1
ATOM 790 N N . GLY A 1 95 ? 3.895 -10.608 9.371 1.00 94.81 95 GLY A N 1
ATOM 791 C CA . GLY A 1 95 ? 5.038 -10.229 10.205 1.00 94.81 95 GLY A CA 1
ATOM 792 C C . GLY A 1 95 ? 4.671 -10.021 11.673 1.00 94.81 95 GLY A C 1
ATOM 793 O O . GLY A 1 95 ? 4.804 -8.916 12.188 1.00 94.81 95 GLY A O 1
ATOM 794 N N . LYS A 1 96 ? 4.195 -11.074 12.351 1.00 92.12 96 LYS A N 1
ATOM 795 C CA . LYS A 1 96 ? 4.196 -11.103 13.823 1.00 92.12 96 LYS A CA 1
ATOM 796 C C . LYS A 1 96 ? 5.622 -11.342 14.306 1.00 92.12 96 LYS A C 1
ATOM 798 O O . LYS A 1 96 ? 6.308 -12.206 13.761 1.00 92.12 96 LYS A O 1
ATOM 803 N N . CYS A 1 97 ? 6.044 -10.598 15.321 1.00 88.62 97 CYS A N 1
ATOM 804 C CA . CYS A 1 97 ? 7.318 -10.859 15.976 1.00 88.62 97 CYS A CA 1
ATOM 805 C C . CYS A 1 97 ? 7.241 -12.189 16.737 1.00 88.62 97 CYS A C 1
ATOM 807 O O . CYS A 1 97 ? 6.224 -12.479 17.368 1.00 88.62 97 CYS A O 1
ATOM 809 N N . VAL A 1 98 ? 8.306 -12.985 16.667 1.00 89.62 98 VAL A N 1
ATOM 810 C CA . VAL A 1 98 ? 8.462 -14.201 17.485 1.00 89.62 98 VAL A CA 1
ATOM 811 C C . VAL A 1 98 ? 9.198 -13.915 18.792 1.00 89.62 98 VAL A C 1
ATOM 813 O O . VAL A 1 98 ? 9.072 -14.674 19.748 1.00 89.62 98 VAL A O 1
ATOM 816 N N . GLU A 1 99 ? 9.955 -12.820 18.833 1.00 90.31 99 GLU A N 1
ATOM 817 C CA . GLU A 1 99 ? 10.644 -12.352 20.028 1.00 90.31 99 GLU A CA 1
ATOM 818 C C . GLU A 1 99 ? 9.669 -11.574 20.911 1.00 90.31 99 GLU A C 1
ATOM 820 O O . GLU A 1 99 ? 8.955 -10.674 20.442 1.00 90.31 99 GLU A O 1
ATOM 825 N N . VAL A 1 100 ? 9.663 -11.936 22.194 1.00 89.69 100 VAL A N 1
ATOM 826 C CA . VAL A 1 100 ? 8.888 -11.249 23.228 1.00 89.69 100 VAL A CA 1
ATOM 827 C C . VAL A 1 100 ? 9.376 -9.812 23.316 1.00 89.69 100 VAL A C 1
ATOM 829 O O . VAL A 1 100 ? 10.577 -9.555 23.373 1.00 89.69 100 VAL A O 1
ATOM 832 N N . ASP A 1 101 ? 8.442 -8.871 23.302 1.00 89.44 101 ASP A N 1
ATOM 833 C CA . ASP A 1 101 ? 8.771 -7.474 23.518 1.00 89.44 101 ASP A CA 1
ATOM 834 C C . ASP A 1 101 ? 9.252 -7.283 24.960 1.00 89.44 101 ASP A C 1
ATOM 836 O O . ASP A 1 101 ? 8.522 -7.584 25.904 1.00 89.44 101 ASP A O 1
ATOM 840 N N . GLU A 1 102 ? 10.450 -6.728 25.148 1.00 90.00 102 GLU A N 1
ATOM 841 C CA . GLU A 1 102 ? 11.032 -6.498 26.483 1.00 90.00 102 GLU A CA 1
ATOM 842 C C . GLU A 1 102 ? 10.152 -5.606 27.379 1.00 90.00 102 GLU A C 1
ATOM 844 O O . GLU A 1 102 ? 10.298 -5.597 28.601 1.00 90.00 102 GLU A O 1
ATOM 849 N N . TRP A 1 103 ? 9.205 -4.879 26.778 1.00 89.44 103 TRP A N 1
ATOM 850 C CA . TRP A 1 103 ? 8.272 -3.980 27.450 1.00 89.44 103 TRP A CA 1
ATOM 851 C C . TRP A 1 103 ? 6.830 -4.504 27.494 1.00 89.44 103 TRP A C 1
ATOM 853 O O . TRP A 1 103 ? 5.926 -3.760 27.871 1.00 89.44 103 TRP A O 1
ATOM 863 N N . GLY A 1 104 ? 6.595 -5.770 27.129 1.00 89.19 104 GLY A N 1
ATOM 864 C CA . GLY A 1 104 ? 5.298 -6.436 27.276 1.00 89.19 104 GLY A CA 1
ATOM 865 C C . GLY A 1 104 ? 4.199 -5.908 26.349 1.00 89.19 104 GLY A C 1
ATOM 866 O O . GLY A 1 104 ? 3.022 -5.947 26.703 1.00 89.19 104 GLY A O 1
ATOM 867 N N . ARG A 1 105 ? 4.555 -5.385 25.168 1.00 89.44 105 ARG A N 1
ATOM 868 C CA . ARG A 1 105 ? 3.595 -4.782 24.224 1.00 89.44 105 ARG A CA 1
ATOM 869 C C . ARG A 1 105 ? 3.037 -5.754 23.176 1.00 89.44 105 ARG A C 1
ATOM 871 O O . ARG A 1 105 ? 2.285 -5.347 22.291 1.00 89.44 105 ARG A O 1
ATOM 878 N N . ASP A 1 106 ? 3.383 -7.036 23.266 1.00 86.19 106 ASP A N 1
ATOM 879 C CA . ASP A 1 106 ? 3.028 -8.066 22.281 1.00 86.19 106 ASP A CA 1
ATOM 880 C C . ASP A 1 106 ? 1.523 -8.141 21.970 1.00 86.19 106 ASP A C 1
ATOM 882 O O . ASP A 1 106 ? 1.146 -8.277 20.806 1.00 86.19 106 ASP A O 1
ATOM 886 N N . GLU A 1 107 ? 0.662 -8.011 22.986 1.00 84.06 107 GLU A N 1
ATOM 887 C CA . GLU A 1 107 ? -0.788 -8.223 22.849 1.00 84.06 107 GLU A CA 1
ATOM 888 C C . GLU A 1 107 ? -1.494 -7.193 21.951 1.00 84.06 107 GLU A C 1
ATOM 890 O O . GLU A 1 107 ? -2.504 -7.523 21.334 1.00 84.06 107 GLU A O 1
ATOM 895 N N . HIS A 1 108 ? -0.972 -5.966 21.839 1.00 84.81 108 HIS A N 1
ATOM 896 C CA . HIS A 1 108 ? -1.651 -4.861 21.142 1.00 84.81 108 HIS A CA 1
ATOM 897 C C . HIS A 1 108 ? -0.915 -4.348 19.895 1.00 84.81 108 HIS A C 1
ATOM 899 O O . HIS A 1 108 ? -1.461 -3.539 19.150 1.00 84.81 108 HIS A O 1
ATOM 905 N N . ILE A 1 109 ? 0.313 -4.810 19.643 1.00 89.00 109 ILE A N 1
ATOM 906 C CA . ILE A 1 109 ? 1.131 -4.375 18.500 1.00 89.00 109 ILE A CA 1
ATOM 907 C C . ILE A 1 109 ? 0.667 -4.991 17.168 1.00 89.00 109 ILE A C 1
ATOM 909 O O . ILE A 1 109 ? 0.808 -4.372 16.110 1.00 89.00 109 ILE A O 1
ATOM 913 N N . GLY A 1 110 ? 0.098 -6.198 17.206 1.00 91.25 110 GLY A N 1
ATOM 914 C CA . GLY A 1 110 ? -0.431 -6.874 16.022 1.00 91.25 110 GLY A CA 1
ATOM 915 C C . GLY A 1 110 ? 0.651 -7.255 14.998 1.00 91.25 110 GLY A C 1
ATOM 916 O O . GLY A 1 110 ? 1.719 -7.760 15.346 1.00 91.25 110 GLY A O 1
ATOM 917 N N . TYR A 1 111 ? 0.348 -7.064 13.712 1.00 95.38 111 TYR A N 1
ATOM 918 C CA . TYR A 1 111 ? 1.225 -7.408 12.581 1.00 95.38 111 TYR A CA 1
ATOM 919 C C . TYR A 1 111 ? 2.088 -6.222 12.127 1.00 95.38 111 TYR A C 1
ATOM 921 O O . TYR A 1 111 ? 1.641 -5.080 12.201 1.00 95.38 111 TYR A O 1
ATOM 929 N N . ALA A 1 112 ? 3.283 -6.479 11.580 1.00 95.88 112 ALA A N 1
ATOM 930 C CA . ALA A 1 112 ? 4.157 -5.441 11.020 1.00 95.88 112 ALA A CA 1
ATOM 931 C C . ALA A 1 112 ? 3.545 -4.719 9.816 1.00 95.88 112 ALA A C 1
ATOM 933 O O . ALA A 1 112 ? 3.678 -3.493 9.693 1.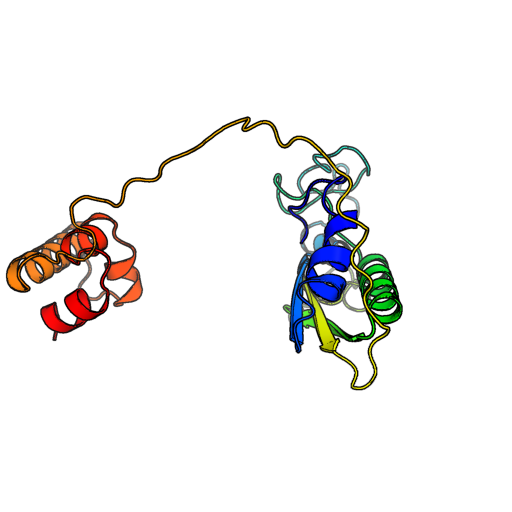00 95.88 112 ALA A O 1
ATOM 934 N N . SER A 1 113 ? 2.873 -5.478 8.953 1.00 97.69 113 SER A N 1
ATOM 935 C CA . SER A 1 113 ? 2.131 -4.979 7.800 1.00 97.69 113 SER A CA 1
ATOM 936 C C . SER A 1 113 ? 0.698 -5.473 7.871 1.00 97.69 113 SER A C 1
ATOM 938 O O . SER A 1 113 ? 0.444 -6.644 8.151 1.00 97.69 113 SER A O 1
ATOM 940 N N . GLN A 1 114 ? -0.235 -4.580 7.588 1.00 98.38 114 GLN A N 1
ATOM 941 C CA . GLN A 1 114 ? -1.658 -4.865 7.550 1.00 98.38 114 GLN A CA 1
ATOM 942 C C . GLN A 1 114 ? -2.045 -5.309 6.147 1.00 98.38 114 GLN A C 1
ATOM 944 O O . GLN A 1 114 ? -1.482 -4.828 5.159 1.00 98.38 114 GLN A O 1
ATOM 949 N N . THR A 1 115 ? -3.007 -6.218 6.054 1.00 98.62 115 THR A N 1
ATOM 950 C CA . THR A 1 115 ? -3.565 -6.687 4.788 1.00 98.62 115 THR A CA 1
ATOM 951 C C . THR A 1 115 ? -5.079 -6.527 4.784 1.00 98.62 115 THR A C 1
ATOM 953 O O . THR A 1 115 ? -5.724 -6.550 5.834 1.00 98.62 115 THR A O 1
ATOM 956 N N . ALA A 1 116 ? -5.656 -6.345 3.600 1.00 98.62 116 ALA A N 1
ATOM 957 C CA . ALA A 1 116 ? -7.096 -6.414 3.394 1.00 98.62 116 ALA A CA 1
ATOM 958 C C . ALA A 1 116 ? -7.395 -7.081 2.057 1.00 98.62 116 ALA A C 1
ATOM 960 O O . ALA A 1 116 ? -6.913 -6.634 1.013 1.00 98.62 116 ALA A O 1
ATOM 961 N N . LEU A 1 117 ? -8.185 -8.152 2.092 1.00 98.69 117 LEU A N 1
ATOM 962 C CA . LEU A 1 117 ? -8.662 -8.846 0.905 1.00 98.69 117 LEU A CA 1
ATOM 963 C C . LEU A 1 117 ? -10.126 -8.497 0.672 1.00 98.69 117 LEU A C 1
ATOM 965 O O . LEU A 1 117 ? -11.010 -8.995 1.364 1.00 98.69 117 LEU A O 1
ATOM 969 N N . PHE A 1 118 ? -10.369 -7.670 -0.334 1.00 98.56 118 PHE A N 1
ATOM 970 C CA . PHE A 1 118 ? -11.702 -7.335 -0.801 1.00 98.56 118 PHE A CA 1
ATOM 971 C C . PHE A 1 118 ? -12.170 -8.393 -1.800 1.00 98.56 118 PHE A C 1
ATOM 973 O O . PHE A 1 118 ? -11.446 -8.718 -2.747 1.00 98.56 118 PHE A O 1
ATOM 980 N N . ARG A 1 119 ? -13.391 -8.904 -1.623 1.00 98.44 119 ARG A N 1
ATOM 981 C CA . ARG A 1 119 ? -14.065 -9.801 -2.571 1.00 98.44 119 ARG A CA 1
ATOM 982 C C . ARG A 1 119 ? -15.364 -9.173 -3.037 1.00 98.44 119 ARG A C 1
ATOM 984 O O . ARG A 1 119 ? -16.187 -8.777 -2.216 1.00 98.44 119 ARG A O 1
ATOM 991 N N . LEU A 1 120 ? -15.532 -9.065 -4.352 1.00 96.69 120 LEU A N 1
ATOM 992 C CA . LEU A 1 120 ? -16.747 -8.500 -4.925 1.00 96.69 120 LEU A CA 1
ATOM 993 C C . LEU A 1 120 ? -17.936 -9.390 -4.553 1.00 96.69 120 LEU A C 1
ATOM 995 O O . LEU A 1 120 ? -17.916 -10.594 -4.818 1.00 96.69 120 LEU A O 1
ATOM 999 N N . THR A 1 121 ? -18.968 -8.798 -3.955 1.00 93.12 121 THR A N 1
ATOM 1000 C CA . THR A 1 121 ? -20.196 -9.531 -3.628 1.00 93.12 121 THR A CA 1
ATOM 1001 C C . THR A 1 121 ? -20.943 -9.930 -4.902 1.00 93.12 121 THR A C 1
ATOM 1003 O O . THR A 1 121 ? -20.786 -9.316 -5.958 1.00 93.12 121 THR A O 1
ATOM 1006 N N . SER A 1 122 ? -21.793 -10.955 -4.822 1.00 80.75 122 SER A N 1
ATOM 1007 C CA . SER A 1 122 ? -22.614 -11.403 -5.958 1.00 80.75 122 SER A CA 1
ATOM 1008 C C . SER A 1 122 ? -23.686 -10.394 -6.383 1.00 80.75 122 SER A C 1
ATOM 1010 O O . SER A 1 122 ? -24.192 -10.483 -7.499 1.00 80.75 122 SER A O 1
ATOM 1012 N N . SER A 1 123 ? -24.015 -9.433 -5.513 1.00 75.94 123 SER A N 1
ATOM 1013 C CA . SER A 1 123 ? -25.039 -8.406 -5.742 1.00 75.94 123 SER A CA 1
ATOM 1014 C C . SER A 1 123 ? -24.505 -7.003 -5.425 1.00 75.94 123 SER A C 1
ATOM 1016 O O . SER A 1 123 ? -25.029 -6.332 -4.534 1.00 75.94 123 SER A O 1
ATOM 1018 N N . PRO A 1 124 ? -23.447 -6.541 -6.110 1.00 72.00 124 PRO A N 1
ATOM 1019 C CA . PRO A 1 124 ? -22.825 -5.277 -5.765 1.00 72.00 124 PRO A CA 1
ATOM 1020 C C . PRO A 1 124 ? -23.705 -4.116 -6.274 1.00 72.00 124 PRO A C 1
ATOM 1022 O O . PRO A 1 124 ? -24.319 -4.242 -7.341 1.00 72.00 124 PRO A O 1
ATOM 1025 N N . PRO A 1 125 ? -23.790 -2.979 -5.555 1.00 72.25 125 PRO A N 1
ATOM 1026 C CA . PRO A 1 125 ? -24.695 -1.890 -5.905 1.00 72.25 125 PRO A CA 1
ATOM 1027 C C . PRO A 1 125 ? -24.373 -1.368 -7.312 1.00 72.25 125 PRO A C 1
ATOM 1029 O O . PRO A 1 125 ? -23.200 -1.394 -7.717 1.00 72.25 125 PRO A O 1
ATOM 1032 N N . PRO A 1 126 ? -25.382 -0.931 -8.090 1.00 69.31 126 PRO A N 1
ATOM 1033 C CA . PRO A 1 126 ? -25.154 -0.410 -9.429 1.00 69.31 126 PRO A CA 1
ATOM 1034 C C . PRO A 1 126 ? -24.190 0.773 -9.353 1.00 69.31 126 PRO A C 1
ATOM 1036 O O . PRO A 1 126 ? -24.478 1.798 -8.737 1.00 69.31 126 PRO A O 1
ATOM 1039 N N . PHE A 1 127 ? -23.021 0.611 -9.970 1.00 68.88 127 PHE A N 1
ATOM 1040 C CA . PHE A 1 127 ? -22.064 1.694 -10.088 1.00 68.88 127 PHE A CA 1
ATOM 1041 C C . PHE A 1 127 ? -22.536 2.619 -11.200 1.00 68.88 127 PHE A C 1
ATOM 1043 O O . PHE A 1 127 ? -22.510 2.255 -12.376 1.00 68.88 127 PHE A O 1
ATOM 1050 N N . THR A 1 128 ? -22.975 3.814 -10.824 1.00 67.56 128 THR A N 1
ATOM 1051 C CA . THR A 1 128 ? -23.163 4.889 -11.793 1.00 67.56 128 THR A CA 1
ATOM 1052 C C . THR A 1 128 ? -21.866 5.684 -11.784 1.00 67.56 128 THR A C 1
ATOM 1054 O O . THR A 1 128 ? -21.603 6.350 -10.779 1.00 67.56 128 THR A O 1
ATOM 1057 N N . PRO A 1 129 ? -21.013 5.598 -12.824 1.00 61.03 129 PRO A N 1
ATOM 1058 C CA . PRO A 1 129 ? -19.846 6.461 -12.884 1.00 61.03 129 PRO A CA 1
ATOM 1059 C C . PRO A 1 129 ? -20.319 7.909 -12.734 1.00 61.03 129 PRO A C 1
ATOM 1061 O O . PRO A 1 129 ? -21.332 8.265 -13.349 1.00 61.03 129 PRO A O 1
ATOM 1064 N N . PRO A 1 130 ? -19.631 8.746 -11.935 1.00 59.75 130 PRO A N 1
ATOM 1065 C CA . PRO A 1 130 ? -19.934 10.167 -11.928 1.00 59.75 130 PRO A CA 1
ATOM 1066 C C . PRO A 1 130 ? -19.918 10.640 -13.382 1.00 59.75 130 PRO A C 1
ATOM 1068 O O . PRO A 1 130 ? -19.014 10.271 -14.142 1.00 59.75 130 PRO A O 1
ATOM 1071 N N . SER A 1 131 ? -20.952 11.385 -13.793 1.00 58.31 131 SER A N 1
ATOM 1072 C CA . SER A 1 131 ? -21.009 11.965 -15.135 1.00 58.31 131 SER A CA 1
ATOM 1073 C C . SER A 1 131 ? -19.673 12.642 -15.365 1.00 58.31 131 SER A C 1
ATOM 1075 O O . SER A 1 131 ? -19.360 13.528 -14.571 1.00 58.31 131 SER A O 1
ATOM 1077 N N . ARG A 1 132 ? -18.883 12.203 -16.363 1.00 55.50 132 ARG A N 1
ATOM 1078 C CA . ARG A 1 132 ? -17.606 12.849 -16.690 1.00 55.50 132 ARG A CA 1
ATOM 1079 C C . ARG A 1 132 ? -17.922 14.328 -16.815 1.00 55.50 132 ARG A C 1
ATOM 1081 O O . ARG A 1 132 ? -18.610 14.697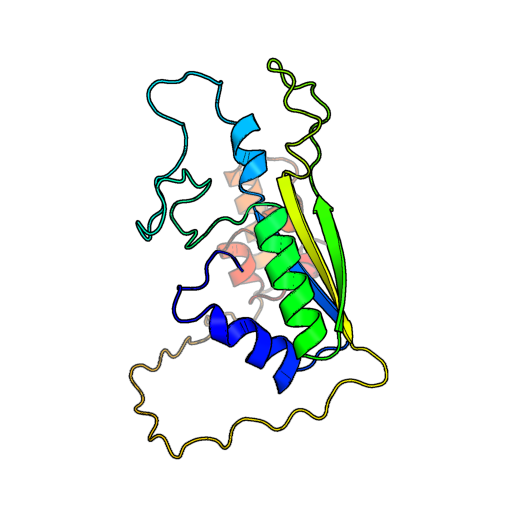 -17.772 1.00 55.50 132 ARG A O 1
ATOM 1088 N N . PRO A 1 133 ? -17.522 15.166 -15.853 1.00 57.84 133 PRO A N 1
ATOM 1089 C CA . PRO A 1 133 ? -17.751 16.572 -16.035 1.00 57.84 133 PRO A CA 1
ATOM 1090 C C . PRO A 1 133 ? -16.928 16.936 -17.268 1.00 57.84 133 PRO A C 1
ATOM 1092 O O . PRO A 1 133 ? -15.879 16.339 -17.532 1.00 57.84 133 PRO A O 1
ATOM 1095 N N . ASN A 1 134 ? -17.481 17.798 -18.113 1.00 59.56 134 ASN A N 1
ATOM 1096 C CA . ASN A 1 134 ? -16.848 18.159 -19.371 1.00 59.56 134 ASN A CA 1
ATOM 1097 C C . ASN A 1 134 ? -15.643 19.055 -19.043 1.00 59.56 134 ASN A C 1
ATOM 1099 O O . ASN A 1 134 ? -15.710 20.276 -19.126 1.00 59.56 134 ASN A O 1
ATOM 1103 N N . HIS A 1 135 ? -14.578 18.448 -18.530 1.00 59.34 135 HIS A N 1
ATOM 1104 C CA . HIS A 1 135 ? -13.338 19.112 -18.194 1.00 59.34 135 HIS A CA 1
ATOM 1105 C C . HIS A 1 135 ? -12.470 19.092 -19.440 1.00 59.34 135 HIS A C 1
ATOM 1107 O O . HIS A 1 135 ? -12.191 18.024 -19.990 1.00 59.34 135 HIS A O 1
ATOM 1113 N N . SER A 1 136 ? -11.989 20.252 -19.873 1.00 73.56 136 SER A N 1
ATOM 1114 C CA . SER A 1 136 ? -10.877 20.261 -20.812 1.00 73.56 136 SER A CA 1
ATOM 1115 C C . SER A 1 136 ? -9.646 19.719 -20.087 1.00 73.56 136 SER A C 1
ATOM 1117 O O . SER A 1 136 ? -9.161 20.332 -19.135 1.00 73.56 136 SER A O 1
ATOM 1119 N N . HIS A 1 137 ? -9.133 18.572 -20.517 1.00 73.38 137 HIS A N 1
ATOM 1120 C CA . HIS A 1 137 ? -7.816 18.129 -20.083 1.00 73.38 137 HIS A CA 1
ATOM 1121 C C . HIS A 1 137 ? -6.766 18.949 -20.835 1.00 73.38 137 HIS A C 1
ATOM 1123 O O . HIS A 1 137 ? -6.685 18.884 -22.061 1.00 73.38 137 HIS A O 1
ATOM 1129 N N . THR A 1 138 ? -5.961 19.716 -20.106 1.00 82.88 138 THR A N 1
ATOM 1130 C CA . THR A 1 138 ? -4.762 20.347 -20.663 1.00 82.88 138 THR A CA 1
ATOM 1131 C C . THR A 1 138 ? -3.604 19.375 -20.492 1.00 82.88 138 THR A C 1
ATOM 1133 O O . THR A 1 138 ? -3.319 18.943 -19.376 1.00 82.88 138 THR A O 1
ATOM 1136 N N . LEU A 1 139 ? -2.935 19.013 -21.585 1.00 83.50 139 LEU A N 1
ATOM 1137 C CA . LEU A 1 139 ? -1.710 18.222 -21.519 1.00 83.50 139 LEU A CA 1
ATOM 1138 C C . LEU A 1 139 ? -0.630 19.047 -20.802 1.00 83.50 139 LEU A C 1
ATOM 1140 O O . LEU A 1 139 ? -0.089 19.982 -21.385 1.00 83.50 139 LEU A O 1
ATOM 1144 N N . LEU A 1 140 ? -0.342 18.725 -19.539 1.00 86.00 140 LEU A N 1
ATOM 1145 C CA . LEU A 1 140 ? 0.689 19.422 -18.758 1.00 86.00 140 LEU A CA 1
ATOM 1146 C C . LEU A 1 140 ? 2.097 18.943 -19.114 1.00 86.00 140 LEU A C 1
ATOM 1148 O O . LEU A 1 140 ? 3.027 19.739 -19.194 1.00 86.00 140 LEU A O 1
ATOM 1152 N N . ALA A 1 141 ? 2.247 17.640 -19.338 1.00 82.31 141 ALA A N 1
ATOM 1153 C CA . ALA A 1 141 ? 3.505 17.026 -19.722 1.00 82.31 141 ALA A CA 1
ATOM 1154 C C . ALA A 1 141 ? 3.239 15.744 -20.511 1.00 82.31 141 ALA A C 1
ATOM 1156 O O . ALA A 1 141 ? 2.256 15.040 -20.277 1.00 82.31 141 ALA A O 1
ATOM 1157 N N . HIS A 1 142 ? 4.141 15.436 -21.434 1.00 85.56 142 HIS A N 1
ATOM 1158 C CA . HIS A 1 142 ? 4.179 14.168 -22.145 1.00 85.56 142 HIS A CA 1
ATOM 1159 C C . HIS A 1 142 ? 5.613 13.656 -22.095 1.00 85.56 142 HIS A C 1
ATOM 1161 O O . HIS A 1 142 ? 6.524 14.294 -22.622 1.00 85.56 142 HIS A O 1
ATOM 1167 N N . HIS A 1 143 ? 5.811 12.517 -21.439 1.00 88.06 143 HIS A N 1
ATOM 1168 C CA . HIS A 1 143 ? 7.102 11.847 -21.379 1.00 88.06 143 HIS A CA 1
ATOM 1169 C C . HIS A 1 143 ? 7.071 10.663 -22.337 1.00 88.06 143 HIS A C 1
ATOM 1171 O O . HIS A 1 143 ? 6.286 9.732 -22.164 1.00 88.06 143 HIS A O 1
ATOM 1177 N N . ILE A 1 144 ? 7.924 10.704 -23.356 1.00 87.62 144 ILE A N 1
ATOM 1178 C CA . ILE A 1 144 ? 8.116 9.579 -24.265 1.00 87.62 144 ILE A CA 1
ATOM 1179 C C . ILE A 1 144 ? 9.303 8.782 -23.740 1.00 87.62 144 ILE A C 1
ATOM 1181 O O . ILE A 1 144 ? 10.448 9.215 -23.846 1.00 87.62 144 ILE A O 1
ATOM 1185 N N . HIS A 1 145 ? 9.025 7.611 -23.177 1.00 84.12 145 HIS A N 1
ATOM 1186 C CA . HIS A 1 145 ? 10.060 6.651 -22.817 1.00 84.12 145 HIS A CA 1
ATOM 1187 C C . HIS A 1 145 ? 10.366 5.798 -24.043 1.00 84.12 145 HIS A C 1
ATOM 1189 O O . HIS A 1 145 ? 9.661 4.831 -24.338 1.00 84.12 145 HIS A O 1
ATOM 1195 N N . THR A 1 146 ? 11.390 6.187 -24.800 1.00 89.25 146 THR A N 1
ATOM 1196 C CA . THR A 1 146 ? 11.854 5.381 -25.927 1.00 89.25 146 THR A CA 1
ATOM 1197 C C . THR A 1 146 ? 12.421 4.057 -25.408 1.00 89.25 146 THR A C 1
ATOM 1199 O O . THR A 1 146 ? 13.214 4.057 -24.463 1.00 89.25 146 THR A O 1
ATOM 1202 N N . PRO A 1 147 ? 12.028 2.911 -25.996 1.00 87.06 147 PRO A N 1
ATOM 1203 C CA . PRO A 1 147 ? 12.642 1.636 -25.659 1.00 87.06 147 PRO A CA 1
ATOM 1204 C C . PRO A 1 147 ? 14.157 1.704 -25.856 1.00 87.06 147 PRO A C 1
ATOM 1206 O O . PRO A 1 147 ? 14.638 2.324 -26.808 1.00 87.06 147 PRO A O 1
ATOM 1209 N N . HIS A 1 148 ? 14.907 1.038 -24.979 1.00 88.56 148 HIS A N 1
ATOM 1210 C CA . HIS A 1 148 ? 16.347 0.883 -25.166 1.00 88.56 148 HIS A CA 1
ATOM 1211 C C . HIS A 1 148 ? 16.633 0.237 -26.541 1.00 88.56 148 HIS A C 1
ATOM 1213 O O . HIS A 1 148 ? 15.897 -0.679 -26.919 1.00 88.56 148 HIS A O 1
ATOM 1219 N N . PRO A 1 149 ? 17.689 0.634 -27.283 1.00 92.81 149 PRO A N 1
ATOM 1220 C CA . PRO A 1 149 ? 17.964 0.103 -28.625 1.00 92.81 149 PRO A CA 1
ATOM 1221 C C . PRO A 1 149 ? 18.082 -1.428 -28.711 1.00 92.81 149 PRO A C 1
ATOM 1223 O O . PRO A 1 149 ? 17.779 -2.015 -29.747 1.00 92.81 149 PRO A O 1
ATOM 1226 N N . SER A 1 150 ? 18.500 -2.088 -27.626 1.00 91.19 150 SER A N 1
ATOM 1227 C CA . SER A 1 150 ? 18.584 -3.555 -27.566 1.00 91.19 150 SER A CA 1
ATOM 1228 C C . SER A 1 150 ? 17.251 -4.249 -27.274 1.00 91.19 150 SER A C 1
ATOM 1230 O O . SER A 1 150 ? 17.190 -5.473 -27.327 1.00 91.19 150 SER A O 1
ATOM 1232 N N . SER A 1 151 ? 16.177 -3.516 -26.960 1.00 91.88 151 SER A N 1
ATOM 1233 C CA . SER A 1 151 ? 14.888 -4.111 -26.599 1.00 91.88 151 SER A CA 1
ATOM 1234 C C . SER A 1 151 ? 14.405 -5.068 -27.690 1.00 91.88 151 SER A C 1
ATOM 1236 O O . SER A 1 151 ? 14.316 -4.689 -28.857 1.00 91.88 151 SER A O 1
ATOM 1238 N N . ARG A 1 152 ? 14.098 -6.312 -27.298 1.00 91.62 152 ARG A N 1
ATOM 1239 C CA . ARG A 1 152 ? 13.684 -7.423 -28.180 1.00 91.62 152 ARG A CA 1
ATOM 1240 C C . ARG A 1 152 ? 14.734 -7.885 -29.198 1.00 91.62 152 ARG A C 1
ATOM 1242 O O . ARG A 1 152 ? 14.423 -8.731 -30.027 1.00 91.62 152 ARG A O 1
ATOM 1249 N N . ASN A 1 153 ? 15.963 -7.386 -29.104 1.00 95.88 153 ASN A N 1
ATOM 1250 C CA . ASN A 1 153 ? 17.087 -7.749 -29.960 1.00 95.88 153 ASN A CA 1
ATOM 1251 C C . ASN A 1 153 ? 18.231 -8.291 -29.085 1.00 95.88 153 ASN A C 1
ATOM 1253 O O . ASN A 1 153 ? 19.202 -7.566 -28.841 1.00 95.88 153 ASN A O 1
ATOM 1257 N N . PRO A 1 154 ? 18.115 -9.526 -28.554 1.00 96.38 154 PRO A N 1
ATOM 1258 C CA . PRO A 1 154 ? 19.195 -10.127 -27.785 1.00 96.38 154 PRO A CA 1
ATOM 1259 C C . PRO A 1 154 ? 20.455 -10.263 -28.646 1.00 96.38 154 PRO A C 1
ATOM 1261 O O . PRO A 1 154 ? 20.393 -10.540 -29.847 1.00 96.38 154 PRO A O 1
ATOM 1264 N N . ARG A 1 155 ? 21.611 -10.074 -28.016 1.00 97.38 155 ARG A N 1
ATOM 1265 C CA . ARG A 1 155 ? 22.912 -10.399 -28.595 1.00 97.38 155 ARG A CA 1
ATOM 1266 C C . ARG A 1 155 ? 23.049 -11.918 -28.766 1.00 97.38 155 ARG A C 1
ATOM 1268 O O . ARG A 1 155 ? 22.316 -12.675 -28.128 1.00 97.38 155 ARG A O 1
ATOM 1275 N N . PRO A 1 156 ? 23.981 -12.385 -29.615 1.00 97.50 156 PRO A N 1
ATOM 1276 C CA . PRO A 1 156 ? 24.303 -13.803 -29.715 1.00 97.50 156 PRO A CA 1
ATOM 1277 C C . PRO A 1 156 ? 24.580 -14.431 -28.343 1.00 97.50 156 PRO A C 1
ATOM 1279 O O . PRO A 1 156 ? 25.218 -13.811 -27.492 1.00 97.50 156 PRO 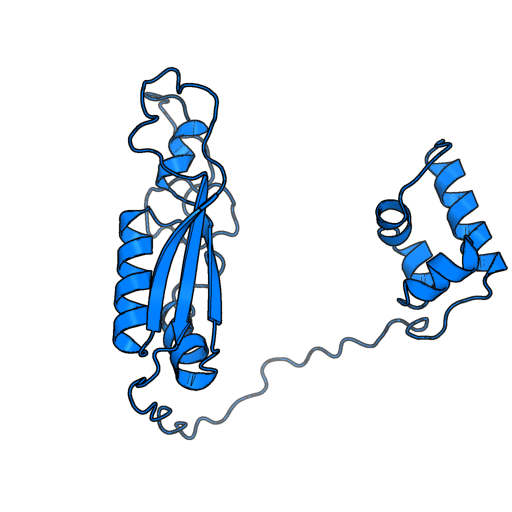A O 1
ATOM 1282 N N . ALA A 1 157 ? 24.150 -15.681 -28.148 1.00 96.94 157 ALA A N 1
ATOM 1283 C CA . ALA A 1 157 ? 24.277 -16.398 -26.874 1.00 96.94 157 ALA A CA 1
ATOM 1284 C C . ALA A 1 157 ? 25.710 -16.381 -26.309 1.00 96.94 157 ALA A C 1
ATOM 1286 O O . ALA A 1 157 ? 25.910 -16.204 -25.112 1.00 96.94 157 ALA A O 1
ATOM 1287 N N . GLN A 1 158 ? 26.715 -16.471 -27.183 1.00 97.31 158 GLN A N 1
ATOM 1288 C CA . GLN A 1 158 ? 28.123 -16.408 -26.801 1.00 97.31 158 GLN A CA 1
ATOM 1289 C C . GLN A 1 158 ? 28.507 -15.068 -26.145 1.00 97.31 158 GLN A C 1
ATOM 1291 O O . GLN A 1 158 ? 29.210 -15.065 -25.137 1.00 97.31 158 GLN A O 1
ATOM 1296 N N . GLU A 1 159 ? 28.015 -13.940 -26.667 1.00 97.56 159 GLU A N 1
ATOM 1297 C CA . GLU A 1 159 ? 28.273 -12.610 -26.094 1.00 97.56 159 GLU A CA 1
ATOM 1298 C C . GLU A 1 159 ? 27.574 -12.446 -24.739 1.00 97.56 159 GLU A C 1
ATOM 1300 O O . GLU A 1 159 ? 28.144 -11.885 -23.802 1.00 97.56 159 GLU A O 1
ATOM 1305 N N . ILE A 1 160 ? 26.352 -12.977 -24.612 1.00 97.75 160 ILE A N 1
ATOM 1306 C CA . ILE A 1 160 ? 25.613 -12.998 -23.343 1.00 97.75 160 ILE A CA 1
ATOM 1307 C C . ILE A 1 160 ? 26.404 -13.800 -22.300 1.00 97.75 160 ILE A C 1
ATOM 1309 O O . ILE A 1 160 ? 26.676 -13.296 -21.209 1.00 97.75 160 ILE A O 1
ATOM 1313 N N . LEU A 1 161 ? 26.840 -15.013 -22.651 1.00 97.25 161 LEU A N 1
ATOM 1314 C CA . LEU A 1 161 ? 27.617 -15.895 -21.780 1.00 97.25 161 LEU A CA 1
ATOM 1315 C C . LEU A 1 161 ? 28.958 -15.272 -21.362 1.00 97.25 161 LEU A C 1
ATOM 1317 O O . LEU A 1 161 ? 29.382 -15.399 -20.211 1.00 97.25 161 LEU A O 1
ATOM 1321 N N . GLU A 1 162 ? 29.635 -14.572 -22.271 1.00 97.50 162 GLU A N 1
ATOM 1322 C CA . GLU A 1 162 ? 30.853 -13.816 -21.964 1.00 97.50 162 GLU A CA 1
ATOM 1323 C C . GLU A 1 162 ? 30.591 -12.668 -20.988 1.00 97.50 162 GLU A C 1
ATOM 1325 O O . GLU A 1 162 ? 31.378 -12.475 -20.055 1.00 97.50 162 GLU A O 1
ATOM 1330 N N . GLY A 1 163 ? 29.468 -11.963 -21.142 1.00 96.81 163 GLY A N 1
ATOM 1331 C CA . GLY A 1 163 ? 28.998 -10.968 -20.182 1.00 96.81 163 GLY A CA 1
ATOM 1332 C C . GLY A 1 163 ? 28.829 -11.562 -18.784 1.00 96.81 163 GLY A C 1
ATOM 1333 O O . GLY A 1 163 ? 29.383 -11.031 -17.819 1.00 96.81 163 GLY A O 1
ATOM 1334 N N . VAL A 1 164 ? 28.140 -12.704 -18.674 1.00 96.81 164 VAL A N 1
ATOM 1335 C CA . VAL A 1 164 ? 27.940 -13.403 -17.393 1.00 96.81 164 VAL A CA 1
ATOM 1336 C C . VAL A 1 164 ? 29.282 -13.806 -16.776 1.00 96.81 164 VAL A C 1
ATOM 1338 O O . VAL A 1 164 ? 29.554 -13.488 -15.619 1.00 96.81 164 VAL A O 1
ATOM 1341 N N . ARG A 1 165 ? 30.183 -14.419 -17.556 1.00 96.50 165 ARG A N 1
ATOM 1342 C CA . ARG A 1 165 ? 31.531 -14.798 -17.088 1.00 96.50 165 ARG A CA 1
ATOM 1343 C C . ARG A 1 165 ? 32.343 -13.596 -16.617 1.00 96.50 165 ARG A C 1
ATOM 1345 O O . ARG A 1 165 ? 33.067 -13.694 -15.627 1.00 96.50 165 ARG A O 1
ATOM 1352 N N . LYS A 1 166 ? 32.260 -12.469 -17.329 1.00 96.69 166 LYS A N 1
ATOM 1353 C CA . LYS A 1 166 ? 32.929 -11.223 -16.943 1.00 96.69 166 LYS A CA 1
ATOM 1354 C C . LYS A 1 166 ? 32.390 -10.714 -15.610 1.00 96.69 166 LYS A C 1
ATOM 1356 O O . LYS A 1 166 ? 33.189 -10.322 -14.763 1.00 96.69 166 LYS A O 1
ATOM 1361 N N . GLN A 1 167 ? 31.077 -10.773 -15.408 1.00 95.75 167 GLN A N 1
ATOM 1362 C CA . GLN A 1 167 ? 30.456 -10.373 -14.151 1.00 95.75 167 GLN A CA 1
ATOM 1363 C C . GLN A 1 167 ? 30.893 -11.262 -12.981 1.00 95.75 167 GLN A C 1
ATOM 1365 O O . GLN A 1 167 ? 31.321 -10.744 -11.953 1.00 95.75 167 GLN A O 1
ATOM 1370 N N . MET A 1 168 ? 30.861 -12.587 -13.151 1.00 95.75 168 MET A N 1
ATOM 1371 C CA . MET A 1 168 ? 31.295 -13.531 -12.113 1.00 95.75 168 MET A CA 1
ATOM 1372 C C . MET A 1 168 ? 32.757 -13.299 -11.713 1.00 95.75 168 MET A C 1
ATOM 1374 O O . MET A 1 168 ? 33.087 -13.279 -10.529 1.00 95.75 168 MET A O 1
ATOM 1378 N N . LYS A 1 169 ? 33.635 -13.039 -12.695 1.00 96.19 169 LYS A N 1
ATOM 1379 C CA . LYS A 1 169 ? 35.037 -12.671 -12.441 1.00 96.19 169 LYS A CA 1
ATOM 1380 C C . LYS A 1 169 ? 35.165 -11.341 -11.707 1.00 96.19 169 LYS A C 1
ATOM 1382 O O . LYS A 1 169 ? 35.978 -11.240 -10.797 1.00 96.19 169 LYS A O 1
ATOM 1387 N N . LEU A 1 170 ? 34.381 -10.334 -12.096 1.00 94.31 170 LEU A N 1
ATOM 1388 C CA . LEU A 1 170 ? 34.394 -9.017 -11.456 1.00 94.31 170 LEU A CA 1
ATOM 1389 C C . LEU A 1 170 ? 34.015 -9.112 -9.975 1.00 94.31 170 LEU A C 1
ATOM 1391 O O . LEU A 1 170 ? 34.600 -8.423 -9.146 1.00 94.31 170 LEU A O 1
ATOM 1395 N N . TRP A 1 171 ? 33.051 -9.969 -9.650 1.00 94.12 171 TRP A N 1
ATOM 1396 C CA . TRP A 1 171 ? 32.585 -10.183 -8.279 1.00 94.12 171 TRP A CA 1
ATOM 1397 C C . TRP A 1 171 ? 33.411 -11.226 -7.521 1.00 94.12 171 TRP A C 1
ATOM 1399 O O . TRP A 1 171 ? 33.226 -11.391 -6.320 1.00 94.12 171 TRP A O 1
ATOM 1409 N N . ASN A 1 172 ? 34.343 -11.899 -8.204 1.00 95.81 172 ASN A N 1
ATOM 1410 C CA . ASN A 1 172 ? 35.166 -12.978 -7.669 1.00 95.81 172 ASN A CA 1
ATOM 1411 C C . ASN A 1 172 ? 34.332 -14.095 -7.012 1.00 95.81 172 ASN A C 1
ATOM 1413 O O . ASN A 1 172 ? 34.636 -14.561 -5.914 1.00 95.81 172 ASN A O 1
ATOM 1417 N N . VAL A 1 173 ? 33.264 -14.509 -7.696 1.00 95.12 173 VAL A N 1
ATOM 1418 C CA . VAL A 1 173 ? 32.343 -15.558 -7.243 1.00 95.12 173 VAL A CA 1
ATOM 1419 C C . VAL A 1 173 ? 32.389 -16.764 -8.175 1.00 95.12 173 VAL A C 1
ATOM 1421 O O . VAL A 1 173 ? 32.535 -16.626 -9.391 1.00 95.12 173 VAL A O 1
ATOM 1424 N N . ALA A 1 174 ? 32.254 -17.958 -7.598 1.00 92.75 174 ALA A N 1
ATOM 1425 C CA . ALA A 1 174 ? 32.159 -19.207 -8.353 1.00 92.75 174 ALA A CA 1
ATOM 1426 C C . ALA A 1 174 ? 30.719 -19.520 -8.795 1.00 92.75 174 ALA A C 1
ATOM 1428 O O . ALA A 1 174 ? 30.522 -20.237 -9.772 1.00 92.75 174 ALA A O 1
ATOM 1429 N N . GLU A 1 175 ? 29.724 -18.961 -8.102 1.00 94.62 175 GLU A N 1
ATOM 1430 C CA . GLU A 1 175 ? 28.301 -19.229 -8.305 1.00 94.62 175 GLU A CA 1
ATOM 1431 C C . GLU A 1 175 ? 27.506 -17.920 -8.229 1.00 94.62 175 GLU A C 1
ATOM 1433 O O . GLU A 1 175 ? 27.854 -17.014 -7.472 1.00 94.62 175 GLU A O 1
ATOM 1438 N N . MET A 1 176 ? 26.448 -17.822 -9.033 1.00 93.69 176 MET A N 1
ATOM 1439 C CA . MET A 1 176 ? 25.462 -16.742 -8.999 1.00 93.69 176 MET A CA 1
ATOM 1440 C C . MET A 1 176 ? 24.097 -17.320 -9.362 1.00 93.69 176 MET A C 1
ATOM 1442 O O . MET A 1 176 ? 23.987 -18.176 -10.241 1.00 93.69 176 MET A O 1
ATOM 1446 N N . THR A 1 177 ? 23.042 -16.828 -8.727 1.00 95.19 177 THR A N 1
ATOM 1447 C CA . THR A 1 177 ? 21.669 -17.152 -9.119 1.00 95.19 177 THR A CA 1
ATOM 1448 C C . THR A 1 177 ? 21.294 -16.440 -10.420 1.00 95.19 177 THR A C 1
ATOM 1450 O O . THR A 1 177 ? 21.800 -15.360 -10.737 1.00 95.19 177 THR A O 1
ATOM 1453 N N . VAL A 1 178 ? 20.332 -16.996 -11.166 1.00 93.81 178 VAL A N 1
ATOM 1454 C CA . VAL A 1 178 ? 19.794 -16.344 -12.376 1.00 93.81 178 VAL A CA 1
ATOM 1455 C C . VAL A 1 178 ? 19.258 -14.945 -12.060 1.00 93.81 178 VAL A C 1
ATOM 1457 O O . VAL A 1 178 ? 19.426 -14.031 -12.861 1.00 93.81 178 VAL A O 1
ATOM 1460 N N . GLN A 1 179 ? 18.658 -14.752 -10.882 1.00 94.56 179 GLN A N 1
ATOM 1461 C CA . GLN A 1 179 ? 18.142 -13.454 -10.455 1.00 94.56 179 GLN A CA 1
ATOM 1462 C C . GLN A 1 179 ? 19.261 -12.420 -10.259 1.00 94.56 179 GLN A C 1
ATOM 1464 O O . GLN A 1 179 ? 19.119 -11.288 -10.715 1.00 94.56 179 GLN A O 1
ATOM 1469 N N . GLU A 1 180 ? 20.378 -12.794 -9.631 1.00 94.94 180 GLU A N 1
ATOM 1470 C CA . GLU A 1 180 ? 21.528 -11.898 -9.426 1.00 94.94 180 GLU A CA 1
ATOM 1471 C C . GLU A 1 180 ? 22.210 -11.517 -10.741 1.00 94.94 180 GLU A C 1
ATOM 1473 O O . GLU A 1 180 ? 22.635 -10.371 -10.910 1.00 94.94 180 GLU A O 1
ATOM 1478 N N . VAL A 1 181 ? 22.285 -12.463 -11.683 1.00 94.25 181 VAL A N 1
ATOM 1479 C CA . VAL A 1 181 ? 22.800 -12.225 -13.037 1.00 94.25 181 VAL A CA 1
ATOM 1480 C C . VAL A 1 181 ? 21.849 -11.316 -13.821 1.00 94.25 181 VAL A C 1
ATOM 1482 O O . VAL A 1 181 ? 22.292 -10.350 -14.440 1.00 94.25 181 VAL A O 1
ATOM 1485 N N . TRP A 1 182 ? 20.540 -11.576 -13.760 1.00 96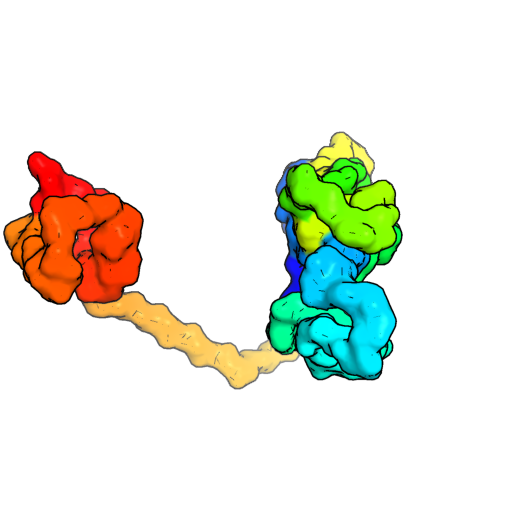.25 182 TRP A N 1
ATOM 1486 C CA . TRP A 1 182 ? 19.518 -10.786 -14.454 1.00 96.25 182 TRP A CA 1
ATOM 1487 C C . TRP A 1 182 ? 19.410 -9.352 -13.930 1.00 96.25 182 TRP A C 1
ATOM 1489 O O . TRP A 1 182 ? 19.163 -8.425 -14.701 1.00 96.25 182 TRP A O 1
ATOM 1499 N N . ALA A 1 183 ? 19.636 -9.152 -12.631 1.00 93.88 183 ALA A N 1
ATOM 1500 C CA . ALA A 1 183 ? 19.647 -7.833 -12.008 1.00 93.88 183 ALA A CA 1
ATOM 1501 C C . ALA A 1 183 ? 20.776 -6.924 -12.530 1.00 93.88 183 ALA A C 1
ATOM 1503 O O . ALA A 1 183 ? 20.723 -5.709 -12.335 1.00 93.88 183 ALA A O 1
ATOM 1504 N N . GLN A 1 184 ? 21.785 -7.475 -13.214 1.00 94.81 184 GLN A N 1
ATOM 1505 C CA . GLN A 1 184 ? 22.837 -6.673 -13.828 1.00 94.81 184 GLN A CA 1
ATOM 1506 C C . GLN A 1 184 ? 22.326 -5.993 -15.097 1.00 94.81 184 GLN A C 1
ATOM 1508 O O . GLN A 1 184 ? 21.945 -6.644 -16.075 1.00 94.81 184 GLN A O 1
ATOM 1513 N N . HIS A 1 185 ? 22.374 -4.661 -15.105 1.00 92.56 185 HIS A N 1
ATOM 1514 C CA . HIS A 1 185 ? 21.854 -3.860 -16.212 1.00 92.56 185 HIS A CA 1
ATOM 1515 C C . HIS A 1 185 ? 22.508 -4.221 -17.553 1.00 92.56 185 HIS A C 1
ATOM 1517 O O . HIS A 1 185 ? 21.812 -4.433 -18.539 1.00 92.56 185 HIS A O 1
ATOM 1523 N N . GLU A 1 186 ? 23.827 -4.415 -17.569 1.00 94.81 186 GLU A N 1
ATOM 1524 C CA . GLU A 1 186 ? 24.565 -4.824 -18.769 1.00 94.81 186 GLU A CA 1
ATOM 1525 C C . GLU A 1 186 ? 24.089 -6.179 -19.313 1.00 94.81 186 GLU A C 1
ATOM 1527 O O . GLU A 1 186 ? 23.899 -6.335 -20.517 1.00 94.81 186 GLU A O 1
ATOM 1532 N N . ILE A 1 187 ? 23.813 -7.154 -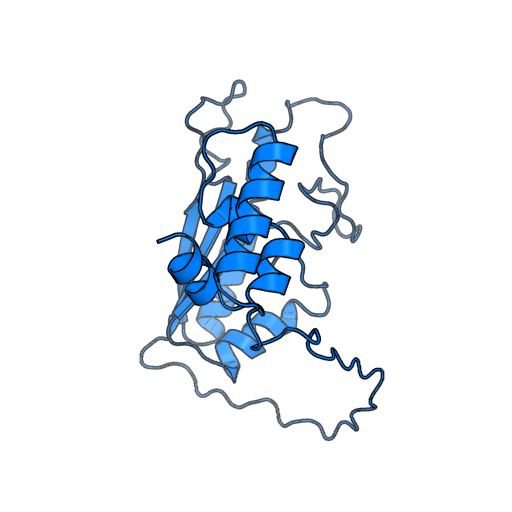18.440 1.00 96.31 187 ILE A N 1
ATOM 1533 C CA . ILE A 1 187 ? 23.344 -8.479 -18.865 1.00 96.31 187 ILE A CA 1
ATOM 1534 C C . ILE A 1 187 ? 21.914 -8.405 -19.397 1.00 96.31 187 ILE A C 1
ATOM 1536 O O . ILE A 1 187 ? 21.634 -8.934 -20.473 1.00 96.31 187 ILE A O 1
ATOM 1540 N N . SER A 1 188 ? 21.016 -7.702 -18.704 1.00 95.19 188 SER A N 1
ATOM 1541 C CA . SER A 1 188 ? 19.645 -7.503 -19.194 1.00 95.19 188 SER A CA 1
ATOM 1542 C C . SER A 1 188 ? 19.608 -6.742 -20.531 1.00 95.19 188 SER A C 1
ATOM 1544 O O . SER A 1 188 ? 18.787 -7.070 -21.394 1.00 95.19 188 SER A O 1
ATOM 1546 N N . ILE A 1 189 ? 20.541 -5.808 -20.763 1.00 96.38 189 ILE A N 1
ATOM 1547 C CA . ILE A 1 189 ? 20.740 -5.134 -22.055 1.00 96.38 189 ILE A CA 1
ATOM 1548 C C . ILE A 1 189 ? 21.206 -6.114 -23.133 1.00 96.38 189 ILE A C 1
ATOM 1550 O O . ILE A 1 189 ? 20.620 -6.103 -24.220 1.00 96.38 189 ILE A O 1
ATOM 1554 N N . LEU A 1 190 ? 22.219 -6.947 -22.856 1.00 97.25 190 LEU A N 1
ATOM 1555 C CA . LEU A 1 190 ? 22.711 -7.965 -23.795 1.00 97.25 190 LEU A CA 1
ATOM 1556 C C . LEU A 1 190 ? 21.600 -8.945 -24.180 1.00 97.25 190 LEU A C 1
ATOM 1558 O O . LEU A 1 190 ? 21.490 -9.325 -25.339 1.00 97.25 190 LEU A O 1
ATOM 1562 N N . CYS A 1 191 ? 20.724 -9.289 -23.241 1.00 96.69 191 CYS A N 1
ATOM 1563 C CA . CYS A 1 191 ? 19.578 -10.167 -23.476 1.00 96.69 191 CYS A CA 1
ATOM 1564 C C . CYS A 1 191 ? 18.384 -9.454 -24.136 1.00 96.69 191 CYS A C 1
ATOM 1566 O O . CYS A 1 191 ? 17.317 -10.046 -24.302 1.00 96.69 191 CYS A O 1
ATOM 1568 N N . GLY A 1 192 ? 18.509 -8.165 -24.463 1.00 95.69 192 GLY A N 1
ATOM 1569 C CA . GLY A 1 192 ? 17.437 -7.363 -25.048 1.00 95.69 192 GLY A CA 1
ATOM 1570 C C . GLY A 1 192 ? 16.178 -7.263 -24.183 1.00 95.69 192 GLY A C 1
ATOM 1571 O O . GLY A 1 192 ? 15.072 -7.110 -24.709 1.00 95.69 192 GLY A O 1
ATOM 1572 N N . GLY A 1 193 ? 16.324 -7.392 -22.862 1.00 94.25 193 GLY A N 1
ATOM 1573 C CA . GLY A 1 193 ? 15.213 -7.449 -21.913 1.00 94.25 193 GLY A CA 1
ATOM 1574 C C . GLY A 1 193 ? 14.426 -8.766 -21.922 1.00 94.25 193 GLY A C 1
ATOM 1575 O O . GLY A 1 193 ? 13.375 -8.831 -21.292 1.00 94.25 193 GLY A O 1
ATOM 1576 N N . ASN A 1 194 ? 14.907 -9.815 -22.602 1.00 94.44 194 ASN A N 1
ATOM 1577 C CA . ASN A 1 194 ? 14.297 -11.144 -22.587 1.00 94.44 194 ASN A CA 1
ATOM 1578 C C . ASN A 1 194 ? 15.092 -12.126 -21.710 1.00 94.44 194 ASN A C 1
ATOM 1580 O O . ASN A 1 194 ? 16.154 -12.598 -22.108 1.00 94.44 194 ASN A O 1
ATOM 1584 N N . VAL A 1 195 ? 14.548 -12.487 -20.545 1.00 94.56 195 VAL A N 1
ATOM 1585 C CA . VAL A 1 195 ? 15.194 -13.434 -19.619 1.00 94.56 195 VAL A CA 1
ATOM 1586 C C . VAL A 1 195 ? 15.369 -14.834 -20.217 1.00 94.56 195 VAL A C 1
ATOM 1588 O O . VAL A 1 195 ? 16.309 -15.533 -19.858 1.00 94.56 195 VAL A O 1
ATOM 1591 N N . VAL A 1 196 ? 14.530 -15.234 -21.178 1.00 95.94 196 VAL A N 1
ATOM 1592 C CA . VAL A 1 196 ? 14.675 -16.528 -21.865 1.00 95.94 196 VAL A CA 1
ATOM 1593 C C . VAL A 1 196 ? 15.989 -16.578 -22.647 1.00 95.94 196 VAL A C 1
ATOM 1595 O O . VAL A 1 196 ? 16.674 -17.587 -22.596 1.00 95.94 196 VAL A O 1
ATOM 1598 N N . ALA A 1 197 ? 16.413 -15.466 -23.259 1.00 96.00 197 ALA A N 1
ATOM 1599 C CA . ALA A 1 197 ? 17.694 -15.407 -23.966 1.00 96.00 197 ALA A CA 1
ATOM 1600 C C . ALA A 1 197 ? 18.900 -15.566 -23.022 1.00 96.00 197 ALA A C 1
ATOM 1602 O O . ALA A 1 197 ? 19.928 -16.096 -23.434 1.00 96.00 197 ALA A O 1
ATOM 1603 N N . LEU A 1 198 ? 18.777 -15.131 -21.758 1.00 96.75 198 LEU A N 1
ATOM 1604 C CA . LEU A 1 198 ? 19.787 -15.414 -20.737 1.00 96.75 198 LEU A CA 1
ATOM 1605 C C . LEU A 1 198 ? 19.828 -16.911 -20.430 1.00 96.75 198 LEU A C 1
ATOM 1607 O O . LEU A 1 198 ? 20.909 -17.488 -20.422 1.00 96.75 198 LEU A O 1
ATOM 1611 N N . LEU A 1 199 ? 18.664 -17.519 -20.183 1.00 96.56 199 LEU A N 1
ATOM 1612 C CA . LEU A 1 199 ? 18.552 -18.942 -19.861 1.00 96.56 199 LEU A CA 1
ATOM 1613 C C . LEU A 1 199 ? 19.107 -19.816 -20.992 1.00 96.56 199 LEU A C 1
ATOM 1615 O O . LEU A 1 199 ? 19.914 -20.696 -20.723 1.00 96.56 199 LEU A O 1
ATOM 1619 N N . ASP A 1 200 ? 18.758 -19.510 -22.242 1.00 95.81 200 ASP A N 1
ATOM 1620 C CA . ASP A 1 200 ? 19.254 -20.221 -23.425 1.00 95.81 200 ASP A CA 1
ATOM 1621 C C . ASP A 1 200 ? 20.774 -20.075 -23.611 1.00 95.81 200 ASP A C 1
ATOM 1623 O O . ASP A 1 200 ? 21.413 -20.952 -24.181 1.00 95.81 200 ASP A O 1
ATOM 1627 N N . ALA A 1 201 ? 21.366 -18.966 -23.155 1.00 95.81 201 ALA A N 1
ATOM 1628 C CA . ALA A 1 201 ? 22.801 -18.714 -23.283 1.00 95.81 201 ALA A CA 1
ATOM 1629 C C . ALA A 1 201 ? 23.655 -19.400 -22.203 1.00 95.81 201 ALA A C 1
ATOM 1631 O O . ALA A 1 201 ? 24.855 -19.588 -22.412 1.00 95.81 201 ALA A O 1
ATOM 1632 N N . ILE A 1 202 ? 23.071 -19.712 -21.042 1.00 92.06 202 ILE A N 1
ATOM 1633 C CA . ILE A 1 202 ? 23.777 -20.317 -19.897 1.00 92.06 202 ILE A CA 1
ATOM 1634 C C . ILE A 1 202 ? 23.488 -21.813 -19.725 1.00 92.06 202 ILE A C 1
ATOM 1636 O O . ILE A 1 202 ? 24.130 -22.447 -18.886 1.00 92.06 202 ILE A O 1
ATOM 1640 N N . HIS A 1 203 ? 22.522 -22.345 -20.476 1.00 84.19 203 HIS A N 1
ATOM 1641 C CA . HIS A 1 203 ? 22.181 -23.765 -20.542 1.00 84.19 203 HIS A CA 1
ATOM 1642 C C . HIS A 1 203 ? 23.069 -24.505 -21.552 1.00 84.19 203 HIS A C 1
ATOM 1644 O O . HIS A 1 203 ? 23.389 -25.687 -21.291 1.00 84.19 203 HIS A O 1
#

Organism: NCBI:txid1314776